Protein AF-0000000069710604 (afdb_homodimer)

Structure (mmCIF, N/CA/C/O backbone):
data_AF-0000000069710604-model_v1
#
loop_
_entity.id
_entity.type
_entity.pdbx_description
1 polymer 'Crossover junction endodeoxyribonuclease Hjc'
#
loop_
_atom_site.group_PDB
_atom_site.id
_atom_site.type_symbol
_atom_site.label_atom_id
_atom_site.label_alt_id
_atom_site.label_comp_id
_atom_site.label_asym_id
_atom_site.label_entity_id
_atom_site.label_seq_id
_atom_site.pdbx_PDB_ins_code
_atom_site.Cartn_x
_atom_site.Cartn_y
_atom_site.Cartn_z
_atom_site.occupancy
_atom_site.B_iso_or_equiv
_atom_site.auth_seq_id
_atom_site.auth_comp_id
_atom_site.auth_asym_id
_atom_site.auth_atom_id
_atom_site.pdbx_PDB_model_num
ATOM 1 N N . MET A 1 1 ? -22.656 19.141 2.596 1 43 1 MET A N 1
ATOM 2 C CA . MET A 1 1 ? -21.734 18.109 2.131 1 43 1 MET A CA 1
ATOM 3 C C . MET A 1 1 ? -21.141 17.328 3.305 1 43 1 MET A C 1
ATOM 5 O O . MET A 1 1 ? -20.625 17.922 4.246 1 43 1 MET A O 1
ATOM 9 N N . SER A 1 2 ? -21.484 16.094 3.59 1 48.19 2 SER A N 1
ATOM 10 C CA . SER A 1 2 ? -21.25 15.32 4.805 1 48.19 2 SER A CA 1
ATOM 11 C C . SER A 1 2 ? -19.766 15.133 5.07 1 48.19 2 SER A C 1
ATOM 13 O O . SER A 1 2 ? -18.953 15.188 4.141 1 48.19 2 SER A O 1
ATOM 15 N N . SER A 1 3 ? -19.359 15.367 6.242 1 54.25 3 SER A N 1
ATOM 16 C CA . SER A 1 3 ? -18 15.234 6.77 1 54.25 3 SER A CA 1
ATOM 17 C C . SER A 1 3 ? -17.25 14.094 6.078 1 54.25 3 SER A C 1
ATOM 19 O O . SER A 1 3 ? -16.078 14.234 5.75 1 54.25 3 SER A O 1
ATOM 21 N N . ASN A 1 4 ? -18 13.047 5.637 1 62.25 4 ASN A N 1
ATOM 22 C CA . ASN A 1 4 ? -17.391 11.898 4.984 1 62.25 4 ASN A CA 1
ATOM 23 C C . ASN A 1 4 ? -16.969 12.219 3.557 1 62.25 4 ASN A C 1
ATOM 25 O O . ASN A 1 4 ? -15.906 11.781 3.105 1 62.25 4 ASN A O 1
ATOM 29 N N . ARG A 1 5 ? -17.797 13.086 2.947 1 67.06 5 ARG A N 1
ATOM 30 C CA . ARG A 1 5 ? -17.531 13.453 1.559 1 67.06 5 ARG A CA 1
ATOM 31 C C . ARG A 1 5 ? -16.312 14.367 1.453 1 67.06 5 ARG A C 1
ATOM 33 O O . ARG A 1 5 ? -15.508 14.227 0.529 1 67.06 5 ARG A O 1
ATOM 40 N N . LYS A 1 6 ? -16.188 15.297 2.492 1 72.81 6 LYS A N 1
ATOM 41 C CA . LYS A 1 6 ? -15.047 16.203 2.492 1 72.81 6 LYS A CA 1
ATOM 42 C C . LYS A 1 6 ? -13.742 15.438 2.707 1 72.81 6 LYS A C 1
ATOM 44 O O . LYS A 1 6 ? -12.734 15.727 2.059 1 72.81 6 LYS A O 1
ATOM 49 N N . GLY A 1 7 ? -13.805 14.508 3.605 1 75.94 7 GLY A N 1
ATOM 50 C CA . GLY A 1 7 ? -12.648 13.656 3.85 1 75.94 7 GLY A CA 1
ATOM 51 C C . GLY A 1 7 ? -12.195 12.898 2.615 1 75.94 7 GLY A C 1
ATOM 52 O O . GLY A 1 7 ? -11.008 12.836 2.318 1 75.94 7 GLY A O 1
ATOM 53 N N . ASP A 1 8 ? -13.18 12.508 1.867 1 80.44 8 ASP A N 1
ATOM 54 C CA . ASP A 1 8 ? -12.883 11.758 0.65 1 80.44 8 ASP A CA 1
ATOM 55 C C . ASP A 1 8 ? -12.211 12.648 -0.394 1 80.44 8 ASP A C 1
ATOM 57 O O . ASP A 1 8 ? -11.266 12.219 -1.059 1 80.44 8 ASP A O 1
ATOM 61 N N . ARG A 1 9 ? -12.695 13.867 -0.546 1 87.44 9 ARG A N 1
ATOM 62 C CA . ARG A 1 9 ? -12.125 14.805 -1.508 1 87.44 9 ARG A CA 1
ATOM 63 C C . ARG A 1 9 ? -10.68 15.133 -1.163 1 87.44 9 ARG A C 1
ATOM 65 O O . ARG A 1 9 ? -9.82 15.195 -2.049 1 87.44 9 ARG A O 1
ATOM 72 N N . ARG A 1 10 ? -10.492 15.367 0.095 1 91.69 10 ARG A N 1
ATOM 73 C CA . ARG A 1 10 ? -9.141 15.711 0.534 1 91.69 10 ARG A CA 1
ATOM 74 C C . ARG A 1 10 ? -8.188 14.531 0.358 1 91.69 10 ARG A C 1
ATOM 76 O O . ARG A 1 10 ? -7.023 14.719 0.002 1 91.69 10 ARG A O 1
ATOM 83 N N . GLU A 1 11 ? -8.711 13.391 0.606 1 89.81 11 GLU A N 1
ATOM 84 C CA . GLU A 1 11 ? -7.891 12.203 0.398 1 89.81 11 GLU A CA 1
ATOM 85 C C . GLU A 1 11 ? -7.543 12.023 -1.076 1 89.81 11 GLU A C 1
ATOM 87 O O . GLU A 1 11 ? -6.402 11.703 -1.416 1 89.81 11 GLU A O 1
ATOM 92 N N . ARG A 1 12 ? -8.445 12.25 -1.926 1 90.44 12 ARG A N 1
ATOM 93 C CA . ARG A 1 12 ? -8.172 12.188 -3.359 1 90.44 12 ARG A CA 1
ATOM 94 C C . ARG A 1 12 ? -7.152 13.242 -3.768 1 90.44 12 ARG A C 1
ATOM 96 O O . ARG A 1 12 ? -6.273 12.977 -4.59 1 90.44 12 ARG A O 1
ATOM 103 N N . GLU A 1 13 ? -7.352 14.406 -3.236 1 95.88 13 GLU A N 1
ATOM 104 C CA . GLU A 1 13 ? -6.395 15.477 -3.486 1 95.88 13 GLU A CA 1
ATOM 105 C C . GLU A 1 13 ? -4.984 15.062 -3.074 1 95.88 13 GLU A C 1
ATOM 107 O O . GLU A 1 13 ? -4.023 15.297 -3.809 1 95.88 13 GLU A O 1
ATOM 112 N N . LEU A 1 14 ? -4.883 14.492 -1.909 1 96.81 14 LEU A N 1
ATOM 113 C CA . LEU A 1 14 ? -3.586 14.031 -1.429 1 96.81 14 LEU A CA 1
ATOM 114 C C . LEU A 1 14 ? -2.977 13.023 -2.393 1 96.81 14 LEU A C 1
ATOM 116 O O . LEU A 1 14 ? -1.805 13.133 -2.76 1 96.81 14 LEU A O 1
ATOM 120 N N . VAL A 1 15 ? -3.707 12.078 -2.828 1 95.38 15 VAL A N 1
ATOM 121 C CA . VAL A 1 15 ? -3.24 11.016 -3.719 1 95.38 15 VAL A CA 1
ATOM 122 C C . VAL A 1 15 ? -2.754 11.625 -5.031 1 95.38 15 VAL A C 1
ATOM 124 O O . VAL A 1 15 ? -1.684 11.266 -5.531 1 95.38 15 VAL A O 1
ATOM 127 N N . ASN A 1 16 ? -3.521 12.547 -5.57 1 96.06 16 ASN A N 1
ATOM 128 C CA . ASN A 1 16 ? -3.141 13.203 -6.816 1 96.06 16 ASN A CA 1
ATOM 129 C C . ASN A 1 16 ? -1.834 13.977 -6.664 1 96.06 16 ASN A C 1
ATOM 131 O O . ASN A 1 16 ? -0.979 13.938 -7.551 1 96.06 16 ASN A O 1
ATOM 135 N N . GLU A 1 17 ? -1.771 14.656 -5.559 1 97.31 17 GLU A N 1
ATOM 136 C CA . GLU A 1 17 ? -0.563 15.445 -5.34 1 97.31 17 GLU A CA 1
ATOM 137 C C . GLU A 1 17 ? 0.664 14.547 -5.195 1 97.31 17 GLU A C 1
ATOM 139 O O . GLU A 1 17 ? 1.729 14.859 -5.734 1 97.31 17 GLU A O 1
ATOM 144 N N . LEU A 1 18 ? 0.541 13.508 -4.449 1 97.69 18 LEU A N 1
ATOM 145 C CA . LEU A 1 18 ? 1.641 12.555 -4.328 1 97.69 18 LEU A CA 1
ATOM 146 C C . LEU A 1 18 ? 2.029 12 -5.695 1 97.69 18 LEU A C 1
ATOM 148 O O . LEU A 1 18 ? 3.215 11.93 -6.027 1 97.69 18 LEU A O 1
ATOM 152 N N . ASP A 1 19 ? 1.035 11.672 -6.445 1 96.44 19 ASP A N 1
ATOM 153 C CA . ASP A 1 19 ? 1.269 11.156 -7.793 1 96.44 19 ASP A CA 1
ATOM 154 C C . ASP A 1 19 ? 2 12.188 -8.656 1 96.44 19 ASP A C 1
ATOM 156 O O . ASP A 1 19 ? 2.951 11.852 -9.359 1 96.44 19 ASP A O 1
ATOM 160 N N . ASP A 1 20 ? 1.563 13.406 -8.555 1 96.62 20 ASP A N 1
ATOM 161 C CA . ASP A 1 20 ? 2.158 14.5 -9.32 1 96.62 20 ASP A CA 1
ATOM 162 C C . ASP A 1 20 ? 3.631 14.68 -8.961 1 96.62 20 ASP A C 1
ATOM 164 O O . ASP A 1 20 ? 4.402 15.242 -9.742 1 96.62 20 ASP A O 1
ATOM 168 N N . HIS A 1 21 ? 4.016 14.219 -7.816 1 96.94 21 HIS A N 1
ATOM 169 C CA . HIS A 1 21 ? 5.395 14.383 -7.367 1 96.94 21 HIS A CA 1
ATOM 170 C C . HIS A 1 21 ? 6.176 13.078 -7.488 1 96.94 21 HIS A C 1
ATOM 172 O O . HIS A 1 21 ? 7.203 12.906 -6.832 1 96.94 21 HIS A O 1
ATOM 178 N N . GLY A 1 22 ? 5.625 12.109 -8.195 1 96.5 22 GLY A N 1
ATOM 179 C CA . GLY A 1 22 ? 6.398 10.953 -8.625 1 96.5 22 GLY A CA 1
ATOM 180 C C . GLY A 1 22 ? 6.176 9.727 -7.758 1 96.5 22 GLY A C 1
ATOM 181 O O . GLY A 1 22 ? 6.867 8.719 -7.914 1 96.5 22 GLY A O 1
ATOM 182 N N . PHE A 1 23 ? 5.199 9.844 -6.875 1 97.94 23 PHE A N 1
ATOM 183 C CA . PHE A 1 23 ? 4.914 8.68 -6.039 1 97.94 23 PHE A CA 1
ATOM 184 C C . PHE A 1 23 ? 3.889 7.773 -6.703 1 97.94 23 PHE A C 1
ATOM 186 O O . PHE A 1 23 ? 2.936 8.25 -7.32 1 97.94 23 PHE A O 1
ATOM 193 N N . ALA A 1 24 ? 4.109 6.496 -6.648 1 97.75 24 ALA A N 1
ATOM 194 C CA . ALA A 1 24 ? 3.01 5.543 -6.766 1 97.75 24 ALA A CA 1
ATOM 195 C C . ALA A 1 24 ? 2.275 5.391 -5.438 1 97.75 24 ALA A C 1
ATOM 197 O O . ALA A 1 24 ? 2.902 5.289 -4.383 1 97.75 24 ALA A O 1
ATOM 198 N N . VAL A 1 25 ? 0.961 5.371 -5.555 1 97.25 25 VAL A N 1
ATOM 199 C CA . VAL A 1 25 ? 0.183 5.543 -4.332 1 97.25 25 VAL A CA 1
ATOM 200 C C . VAL A 1 25 ? -0.917 4.484 -4.266 1 97.25 25 VAL A C 1
ATOM 202 O O . VAL A 1 25 ? -1.554 4.18 -5.277 1 97.25 25 VAL A O 1
ATOM 205 N N . MET A 1 26 ? -1.11 3.941 -3.053 1 95.44 26 MET A N 1
ATOM 206 C CA . MET A 1 26 ? -2.268 3.09 -2.787 1 95.44 26 MET A CA 1
ATOM 207 C C . MET A 1 26 ? -3.021 3.568 -1.551 1 95.44 26 MET A C 1
ATOM 209 O O . MET A 1 26 ? -2.416 3.811 -0.505 1 95.44 26 MET A O 1
ATOM 213 N N . ARG A 1 27 ? -4.355 3.703 -1.761 1 94.81 27 ARG A N 1
ATOM 214 C CA . ARG A 1 27 ? -5.211 4.062 -0.633 1 94.81 27 ARG A CA 1
ATOM 215 C C . ARG A 1 27 ? -5.703 2.816 0.098 1 94.81 27 ARG A C 1
ATOM 217 O O . ARG A 1 27 ? -5.961 1.785 -0.526 1 94.81 27 ARG A O 1
ATOM 224 N N . ALA A 1 28 ? -5.855 2.994 1.39 1 92 28 ALA A N 1
ATOM 225 C CA . ALA A 1 28 ? -6.438 1.908 2.174 1 92 28 ALA A CA 1
ATOM 226 C C . ALA A 1 28 ? -7.883 1.647 1.763 1 92 28 ALA A C 1
ATOM 228 O O . ALA A 1 28 ? -8.586 2.564 1.331 1 92 28 ALA A O 1
ATOM 229 N N . PRO A 1 29 ? -8.273 0.363 1.852 1 85.12 29 PRO A N 1
ATOM 230 C CA . PRO A 1 29 ? -9.695 0.075 1.643 1 85.12 29 PRO A CA 1
ATOM 231 C C . PRO A 1 29 ? -10.594 0.782 2.654 1 85.12 29 PRO A C 1
ATOM 233 O O . PRO A 1 29 ? -10.117 1.258 3.686 1 85.12 29 PRO A O 1
ATOM 236 N N . ALA A 1 30 ? -11.781 1.012 2.176 1 71.88 30 ALA A N 1
ATOM 237 C CA . ALA A 1 30 ? -12.719 1.666 3.09 1 71.88 30 ALA A CA 1
ATOM 238 C C . ALA A 1 30 ? -12.773 0.936 4.43 1 71.88 30 ALA A C 1
ATOM 240 O O . ALA A 1 30 ? -12.562 -0.278 4.488 1 71.88 30 ALA A O 1
ATOM 241 N N . SER A 1 31 ? -12.477 1.583 5.512 1 60.34 31 SER A N 1
ATOM 242 C CA . SER A 1 31 ? -12.344 1.184 6.906 1 60.34 31 SER A CA 1
ATOM 243 C C . SER A 1 31 ? -13.258 0.01 7.242 1 60.34 31 SER A C 1
ATOM 245 O O . SER A 1 31 ? -13.195 -0.541 8.344 1 60.34 31 SER A O 1
ATOM 247 N N . GLY A 1 32 ? -14.297 -0.219 6.48 1 47.19 32 GLY A N 1
ATOM 248 C CA . GLY A 1 32 ? -15.18 -1.26 6.98 1 47.19 32 GLY A CA 1
ATOM 249 C C . GLY A 1 32 ? -14.469 -2.578 7.227 1 47.19 32 GLY A C 1
ATOM 250 O O . GLY A 1 32 ? -15.102 -3.568 7.602 1 47.19 32 GLY A O 1
ATOM 251 N N . SER A 1 33 ? -13.359 -2.783 6.547 1 47.56 33 SER A N 1
ATOM 252 C CA . SER A 1 33 ? -12.953 -4.184 6.543 1 47.56 33 SER A CA 1
ATOM 253 C C . SER A 1 33 ? -12.469 -4.621 7.922 1 47.56 33 SER A C 1
ATOM 255 O O . SER A 1 33 ? -11.961 -3.803 8.695 1 47.56 33 SER A O 1
ATOM 257 N N . ALA A 1 34 ? -12.945 -5.684 8.367 1 41.59 34 ALA A N 1
ATOM 258 C CA . ALA A 1 34 ? -12.914 -6.422 9.625 1 41.59 34 ALA A CA 1
ATOM 259 C C . ALA A 1 34 ? -11.508 -6.453 10.211 1 41.59 34 ALA A C 1
ATOM 261 O O . ALA A 1 34 ? -11.266 -7.117 11.227 1 41.59 34 ALA A O 1
ATOM 262 N N . THR A 1 35 ? -10.453 -6.199 9.445 1 49.75 35 THR A N 1
ATOM 263 C CA . THR A 1 35 ? -9.273 -6.602 10.203 1 49.75 35 THR A CA 1
ATOM 264 C C . THR A 1 35 ? -9.008 -5.633 11.352 1 49.75 35 THR A C 1
ATOM 266 O O . THR A 1 35 ? -9.289 -4.441 11.242 1 49.75 35 THR A O 1
ATOM 269 N N . GLU A 1 36 ? -8.797 -6.051 12.531 1 56.09 36 GLU A N 1
ATOM 270 C CA . GLU A 1 36 ? -8.531 -5.488 13.859 1 56.09 36 GLU A CA 1
ATOM 271 C C . GLU A 1 36 ? -7.469 -4.398 13.797 1 56.09 36 GLU A C 1
ATOM 273 O O . GLU A 1 36 ? -7.41 -3.531 14.672 1 56.09 36 GLU A O 1
ATOM 278 N N . ARG A 1 37 ? -6.648 -4.434 12.594 1 63.66 37 ARG A N 1
ATOM 279 C CA . ARG A 1 37 ? -5.602 -3.426 12.742 1 63.66 37 ARG A CA 1
ATOM 280 C C . ARG A 1 37 ? -5.883 -2.217 11.852 1 63.66 37 ARG A C 1
ATOM 282 O O . ARG A 1 37 ? -6.309 -2.367 10.711 1 63.66 37 ARG A O 1
ATOM 289 N N . GLU A 1 38 ? -5.809 -1.029 12.344 1 82.88 38 GLU A N 1
ATOM 290 C CA . GLU A 1 38 ? -5.996 0.24 11.648 1 82.88 38 GLU A CA 1
ATOM 291 C C . GLU A 1 38 ? -4.879 0.484 10.633 1 82.88 38 GLU A C 1
ATOM 293 O O . GLU A 1 38 ? -3.697 0.415 10.977 1 82.88 38 GLU A O 1
ATOM 298 N N . LEU A 1 39 ? -5.223 0.533 9.422 1 93.25 39 LEU A N 1
ATOM 299 C CA . LEU A 1 39 ? -4.281 0.796 8.336 1 93.25 39 LEU A CA 1
ATOM 300 C C . LEU A 1 39 ? -4.117 2.297 8.117 1 93.25 39 LEU A C 1
ATOM 302 O O . LEU A 1 39 ? -5.039 3.072 8.383 1 93.25 39 LEU A O 1
ATOM 306 N N . PRO A 1 40 ? -2.848 2.668 7.738 1 96.31 40 PRO A N 1
ATOM 307 C CA . PRO A 1 40 ? -2.725 4.055 7.281 1 96.31 40 PRO A CA 1
ATOM 308 C C . PRO A 1 40 ? -3.639 4.371 6.102 1 96.31 40 PRO A C 1
ATOM 310 O O . PRO A 1 40 ? -4.07 3.463 5.391 1 96.31 40 PRO A O 1
ATOM 313 N N . ASP A 1 41 ? -3.873 5.613 5.875 1 94.69 41 ASP A N 1
ATOM 314 C CA . ASP A 1 41 ? -4.781 6.023 4.805 1 94.69 41 ASP A CA 1
ATOM 315 C C . ASP A 1 41 ? -4.148 5.801 3.434 1 94.69 41 ASP A C 1
ATOM 317 O O . ASP A 1 41 ? -4.848 5.508 2.461 1 94.69 41 ASP A O 1
ATOM 321 N N . VAL A 1 42 ? -2.803 5.953 3.375 1 95.62 42 VAL A N 1
ATOM 322 C CA . VAL A 1 42 ? -2.123 5.961 2.084 1 95.62 42 VAL A CA 1
ATOM 323 C C . VAL A 1 42 ? -0.744 5.32 2.221 1 95.62 42 VAL A C 1
ATOM 325 O O . VAL A 1 42 ? -0.027 5.582 3.191 1 95.62 42 VAL A O 1
ATOM 328 N N . LEU A 1 43 ? -0.405 4.48 1.366 1 98.19 43 LEU A N 1
ATOM 329 C CA . LEU A 1 43 ? 0.976 4.078 1.126 1 98.19 43 LEU A CA 1
ATOM 330 C C . LEU A 1 43 ? 1.517 4.719 -0.147 1 98.19 43 LEU A C 1
ATOM 332 O O . LEU A 1 43 ? 0.825 4.762 -1.167 1 98.19 43 LEU A O 1
ATOM 336 N N . ALA A 1 44 ? 2.723 5.242 -0.034 1 98.44 44 ALA A N 1
ATOM 337 C CA . ALA A 1 44 ? 3.338 5.902 -1.183 1 98.44 44 ALA A CA 1
ATOM 338 C C . ALA A 1 44 ? 4.805 5.516 -1.317 1 98.44 44 ALA A C 1
ATOM 340 O O . ALA A 1 44 ? 5.52 5.402 -0.317 1 98.44 44 ALA A O 1
ATOM 341 N N . GLY A 1 45 ? 5.227 5.25 -2.484 1 98.31 45 GLY A N 1
ATOM 342 C CA . GLY A 1 45 ? 6.621 4.996 -2.812 1 98.31 45 GLY A CA 1
ATOM 343 C C . GLY A 1 45 ? 7.047 5.613 -4.133 1 98.31 45 GLY A C 1
ATOM 344 O O . GLY A 1 45 ? 6.25 5.691 -5.07 1 98.31 45 GLY A O 1
ATOM 345 N N . ASN A 1 46 ? 8.336 6.027 -4.168 1 97.81 46 ASN A N 1
ATOM 346 C CA . ASN A 1 46 ? 8.828 6.602 -5.414 1 97.81 46 ASN A CA 1
ATOM 347 C C . ASN A 1 46 ? 10.109 5.906 -5.887 1 97.81 46 ASN A C 1
ATOM 349 O O . ASN A 1 46 ? 10.922 6.508 -6.59 1 97.81 46 ASN A O 1
ATOM 353 N N . GLY A 1 47 ? 10.305 4.691 -5.453 1 96.06 47 GLY A N 1
ATOM 354 C CA . GLY A 1 47 ? 11.492 3.93 -5.82 1 96.06 47 GLY A CA 1
ATOM 355 C C . GLY A 1 47 ? 12.648 4.117 -4.855 1 96.06 47 GLY A C 1
ATOM 356 O O . GLY A 1 47 ? 13.516 3.254 -4.746 1 96.06 47 GLY A O 1
ATOM 357 N N 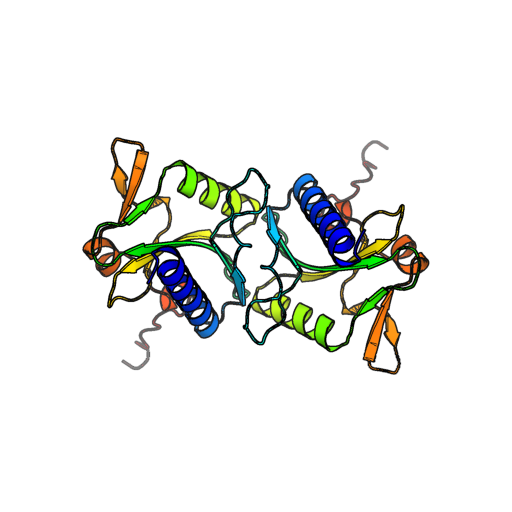. GLU A 1 48 ? 12.656 5.172 -4.148 1 94.75 48 GLU A N 1
ATOM 358 C CA . GLU A 1 48 ? 13.719 5.504 -3.207 1 94.75 48 GLU A CA 1
ATOM 359 C C . GLU A 1 48 ? 13.188 5.598 -1.78 1 94.75 48 GLU A C 1
ATOM 361 O O . GLU A 1 48 ? 13.766 5.031 -0.855 1 94.75 48 GLU A O 1
ATOM 366 N N . GLU A 1 49 ? 12.039 6.273 -1.663 1 96.19 49 GLU A N 1
ATOM 367 C CA . GLU A 1 49 ? 11.406 6.477 -0.365 1 96.19 49 GLU A CA 1
ATOM 368 C C . GLU A 1 49 ? 10.031 5.812 -0.31 1 96.19 49 GLU A C 1
ATOM 370 O O . GLU A 1 49 ? 9.32 5.77 -1.314 1 96.19 49 GLU A O 1
ATOM 375 N N . PHE A 1 50 ? 9.688 5.312 0.88 1 98.25 50 PHE A N 1
ATOM 376 C CA . PHE A 1 50 ? 8.391 4.719 1.154 1 98.25 50 PHE A CA 1
ATOM 377 C C . PHE A 1 50 ? 7.727 5.395 2.35 1 98.25 50 PHE A C 1
ATOM 379 O O . PHE A 1 50 ? 8.352 5.559 3.4 1 98.25 50 PHE A O 1
ATOM 386 N N . TYR A 1 51 ? 6.5 5.801 2.158 1 98.75 51 TYR A N 1
ATOM 387 C CA . TYR A 1 51 ? 5.805 6.488 3.242 1 98.75 51 TYR A CA 1
ATOM 388 C C . TYR A 1 51 ? 4.469 5.824 3.539 1 98.75 51 TYR A C 1
ATOM 390 O O . TYR A 1 51 ? 3.76 5.398 2.621 1 98.75 51 TYR A O 1
ATOM 398 N N . ALA A 1 52 ? 4.145 5.633 4.746 1 98.75 52 ALA A N 1
ATOM 399 C CA . ALA A 1 52 ? 2.795 5.395 5.246 1 98.75 52 ALA A CA 1
ATOM 400 C C . ALA A 1 52 ? 2.199 6.668 5.84 1 98.75 52 ALA A C 1
ATOM 402 O O . ALA A 1 52 ? 2.764 7.254 6.766 1 98.75 52 ALA A O 1
ATOM 403 N N . ILE A 1 53 ? 1.03 7.051 5.34 1 98.56 53 ILE A N 1
ATOM 404 C CA . ILE A 1 53 ? 0.55 8.391 5.668 1 98.56 53 ILE A CA 1
ATOM 405 C C . ILE A 1 53 ? -0.847 8.305 6.277 1 98.56 53 ILE A C 1
ATOM 407 O O . ILE A 1 53 ? -1.741 7.672 5.707 1 98.56 53 ILE A O 1
ATOM 411 N N . GLU A 1 54 ? -0.998 8.828 7.457 1 97.62 54 GLU A N 1
ATOM 412 C CA . GLU A 1 54 ? -2.301 9.125 8.039 1 97.62 54 GLU A CA 1
ATOM 413 C C . GLU A 1 54 ? -2.711 10.57 7.773 1 97.62 54 GLU A C 1
ATOM 415 O O . GLU A 1 54 ? -2.031 11.5 8.211 1 97.62 54 GLU A O 1
ATOM 420 N N . ALA A 1 55 ? -3.795 10.758 7.047 1 97.19 55 ALA A N 1
ATOM 421 C CA . ALA A 1 55 ? -4.172 12.086 6.57 1 97.19 55 ALA A CA 1
ATOM 422 C C . ALA A 1 55 ? -5.363 12.625 7.355 1 97.19 55 ALA A C 1
ATOM 424 O O . ALA A 1 55 ? -6.305 11.891 7.652 1 97.19 55 ALA A O 1
ATOM 425 N N . LYS A 1 56 ? -5.262 13.859 7.746 1 96.69 56 LYS A N 1
ATOM 426 C CA . LYS A 1 56 ? -6.34 14.578 8.422 1 96.69 56 LYS A CA 1
ATOM 427 C C . LYS A 1 56 ? -6.477 16 7.879 1 96.69 56 LYS A C 1
ATOM 429 O O . LYS A 1 56 ? -5.473 16.656 7.582 1 96.69 56 LYS A O 1
ATOM 434 N N . SER A 1 57 ? -7.723 16.438 7.785 1 97.06 57 SER A N 1
ATOM 435 C CA . SER A 1 57 ? -7.953 17.797 7.324 1 97.06 57 SER A CA 1
ATOM 436 C C . SER A 1 57 ? -8.836 18.562 8.297 1 97.06 57 SER A C 1
ATOM 438 O O . SER A 1 57 ? -9.539 17.969 9.117 1 97.06 57 SER A O 1
ATOM 440 N N . SER A 1 58 ? -8.711 19.891 8.258 1 96.75 58 SER A N 1
ATOM 441 C CA . SER A 1 58 ? -9.492 20.781 9.109 1 96.75 58 SER A CA 1
ATOM 442 C C . SER A 1 58 ? -9.719 22.141 8.438 1 96.75 58 SER A C 1
ATOM 444 O O . SER A 1 58 ? -8.906 22.562 7.617 1 96.75 58 SER A O 1
ATOM 446 N N . ALA A 1 59 ? -10.797 22.719 8.703 1 95 59 ALA A N 1
ATOM 447 C CA . ALA A 1 59 ? -11.047 24.047 8.164 1 95 59 ALA A CA 1
ATOM 448 C C . ALA A 1 59 ? -10.094 25.078 8.781 1 95 59 ALA A C 1
ATOM 450 O O . ALA A 1 59 ? -9.648 26 8.102 1 95 59 ALA A O 1
ATOM 451 N N . GLY A 1 60 ? -9.719 24.969 10.008 1 93.88 60 GLY A N 1
ATOM 452 C CA . GLY A 1 60 ? -8.852 25.938 10.664 1 93.88 60 GLY A CA 1
ATOM 453 C C . GLY A 1 60 ? -8.523 25.578 12.094 1 93.88 60 GLY A C 1
ATOM 454 O O . GLY A 1 60 ? -7.52 26.031 12.641 1 93.88 60 GLY A O 1
ATOM 455 N N . ASP A 1 61 ? -9.438 24.719 12.664 1 97.5 61 ASP A N 1
ATOM 456 C CA . ASP A 1 61 ? -9.211 24.25 14.031 1 97.5 61 ASP A CA 1
ATOM 457 C C . ASP A 1 61 ? -8.039 23.281 14.086 1 97.5 61 ASP A C 1
ATOM 459 O O . ASP A 1 61 ? -7.695 22.656 13.078 1 97.5 61 ASP A O 1
ATOM 463 N N . PRO A 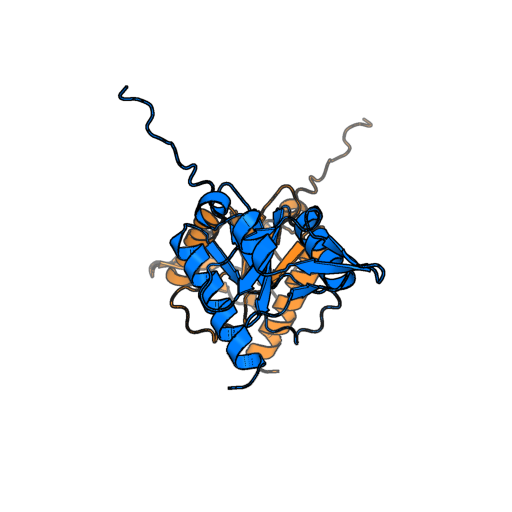1 62 ? -7.426 23.219 15.234 1 98.44 62 PRO A N 1
ATOM 464 C CA . PRO A 1 62 ? -6.34 22.25 15.359 1 98.44 62 PRO A CA 1
ATOM 465 C C . PRO A 1 62 ? -6.77 20.828 14.992 1 98.44 62 PRO A C 1
ATOM 467 O O . PRO A 1 62 ? -7.91 20.438 15.25 1 98.44 62 PRO A O 1
ATOM 470 N N . ILE A 1 63 ? -5.836 20.141 14.414 1 98.12 63 ILE A N 1
ATOM 471 C CA . ILE A 1 63 ? -6.055 18.734 14.07 1 98.12 63 ILE A CA 1
ATOM 472 C C . ILE A 1 63 ? -5.555 17.844 15.211 1 98.12 63 ILE A C 1
ATOM 474 O O . ILE A 1 63 ? -4.441 18.031 15.703 1 98.12 63 ILE A O 1
ATOM 478 N N . TYR A 1 64 ? -6.379 16.891 15.578 1 98.25 64 TYR A N 1
ATOM 479 C CA . TYR A 1 64 ? -6.023 15.953 16.641 1 98.25 64 TYR A CA 1
ATOM 480 C C . TYR A 1 64 ? -5.961 14.531 16.109 1 98.25 64 TYR A C 1
ATOM 482 O O . TYR A 1 64 ? -6.73 14.156 15.227 1 98.25 64 TYR A O 1
ATOM 490 N N . LEU A 1 65 ? -5.039 13.789 16.625 1 97.62 65 LEU A N 1
ATOM 491 C CA . LEU A 1 65 ? -4.957 12.352 16.438 1 97.62 65 LEU A CA 1
ATOM 492 C C . LEU A 1 65 ? -4.855 11.633 17.781 1 97.62 65 LEU A C 1
ATOM 494 O O . LEU A 1 65 ? -4.152 12.086 18.672 1 97.62 65 LEU A O 1
ATOM 498 N N . THR A 1 66 ? -5.539 10.547 17.891 1 97 66 THR A N 1
ATOM 499 C CA . THR A 1 66 ? -5.418 9.781 19.125 1 97 66 THR A CA 1
ATOM 500 C C . THR A 1 66 ? -4.082 9.047 19.188 1 97 66 THR A C 1
ATOM 502 O O . THR A 1 66 ? -3.461 8.797 18.141 1 97 66 THR A O 1
ATOM 505 N N . GLY A 1 67 ? -3.648 8.758 20.375 1 96.81 67 GLY A N 1
ATOM 506 C CA . GLY A 1 67 ? -2.463 7.926 20.531 1 9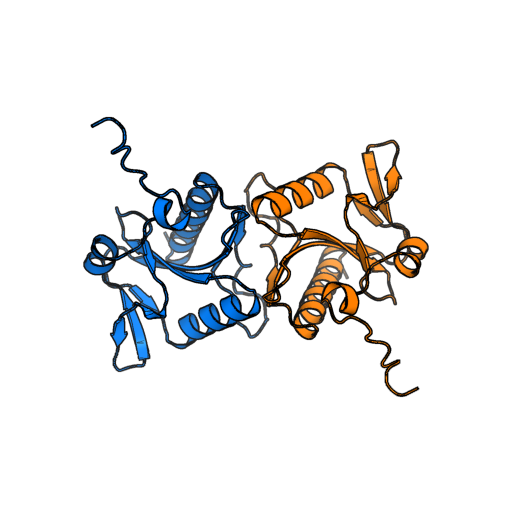6.81 67 GLY A CA 1
ATOM 507 C C . GLY A 1 67 ? -2.553 6.609 19.797 1 96.81 67 GLY A C 1
ATOM 508 O O . GLY A 1 67 ? -1.562 6.141 19.219 1 96.81 67 GLY A O 1
ATOM 509 N N . GLU A 1 68 ? -3.74 6.016 19.766 1 95.56 68 GLU A N 1
ATOM 510 C CA . GLU A 1 68 ? -3.971 4.742 19.094 1 95.56 68 GLU A CA 1
ATOM 511 C C . GLU A 1 68 ? -3.752 4.871 17.578 1 95.56 68 GLU A C 1
ATOM 513 O O . GLU A 1 68 ? -3.141 4 16.953 1 95.56 68 GLU A O 1
ATOM 518 N N . GLU A 1 69 ? -4.215 5.949 16.984 1 95.5 69 GLU A N 1
ATOM 519 C CA . GLU A 1 69 ? -4.039 6.203 15.555 1 95.5 69 GLU A CA 1
ATOM 520 C C . GLU A 1 69 ? -2.564 6.316 15.188 1 95.5 69 GLU A C 1
ATOM 522 O O . GLU A 1 69 ? -2.117 5.73 14.203 1 95.5 69 GLU A O 1
ATOM 527 N N . VAL A 1 70 ? -1.86 7.043 16.031 1 97.38 70 VAL A N 1
ATOM 528 C CA . VAL A 1 70 ? -0.443 7.27 15.766 1 97.38 70 VAL A CA 1
ATOM 529 C C . VAL A 1 70 ? 0.335 5.969 15.961 1 97.38 70 VAL A C 1
ATOM 531 O O . VAL A 1 70 ? 1.219 5.645 15.164 1 97.38 70 VAL A O 1
ATOM 534 N N . GLU A 1 71 ? 0.011 5.254 17 1 97.06 71 GLU A N 1
ATOM 535 C CA . GLU A 1 71 ? 0.689 3.99 17.266 1 97.06 71 GLU A CA 1
ATOM 536 C C . GLU A 1 71 ? 0.467 2.998 16.125 1 97.06 71 GLU A C 1
ATOM 538 O O . GLU A 1 71 ? 1.395 2.297 15.711 1 97.06 71 GLU A O 1
ATOM 543 N N . ALA A 1 72 ? -0.733 2.961 15.68 1 96.25 72 ALA A N 1
ATOM 544 C CA . ALA A 1 72 ? -1.045 2.062 14.57 1 96.25 72 ALA A CA 1
ATOM 545 C C . ALA A 1 72 ? -0.256 2.439 13.32 1 96.25 72 ALA A C 1
ATOM 547 O O . ALA A 1 72 ? 0.274 1.568 12.625 1 96.25 72 ALA A O 1
ATOM 548 N N . LEU A 1 73 ? -0.198 3.73 13.047 1 97.75 73 LEU A N 1
ATOM 549 C CA . LEU A 1 73 ? 0.559 4.227 11.898 1 97.75 73 LEU A CA 1
ATOM 550 C C . LEU A 1 73 ? 2.029 3.84 12.016 1 97.75 73 LEU A C 1
ATOM 552 O O . LEU A 1 73 ? 2.613 3.316 11.062 1 97.75 73 LEU A O 1
ATOM 556 N N . VAL A 1 74 ? 2.604 4.09 13.18 1 98.31 74 VAL A N 1
ATOM 557 C CA . VAL A 1 74 ? 4.023 3.828 13.398 1 98.31 74 VAL A CA 1
ATOM 558 C C . VAL A 1 74 ? 4.289 2.328 13.32 1 98.31 74 VAL A C 1
ATOM 560 O O . VAL A 1 74 ? 5.262 1.896 12.695 1 98.31 74 VAL A O 1
ATOM 563 N N . TYR A 1 75 ? 3.43 1.595 13.922 1 97.44 75 TYR A N 1
ATOM 564 C CA . TYR A 1 75 ? 3.588 0.145 13.922 1 97.44 75 TYR A CA 1
ATOM 565 C C . TYR A 1 75 ? 3.535 -0.409 12.5 1 97.44 75 TYR A C 1
ATOM 567 O O . TYR A 1 75 ? 4.402 -1.186 12.102 1 97.44 75 TYR A O 1
ATOM 575 N N . PHE A 1 76 ? 2.58 -0.002 11.758 1 97.75 76 PHE A N 1
ATOM 576 C CA . PHE A 1 76 ? 2.471 -0.465 10.375 1 97.75 76 PHE A CA 1
ATOM 577 C C . PHE A 1 76 ? 3.699 -0.058 9.57 1 97.75 76 PHE A C 1
ATOM 579 O O . PHE A 1 76 ? 4.281 -0.88 8.859 1 97.75 76 PHE A O 1
ATOM 586 N N . ALA A 1 77 ? 3.996 1.172 9.672 1 98.44 77 ALA A N 1
ATOM 587 C CA . ALA A 1 77 ? 5.102 1.708 8.883 1 98.44 77 ALA A CA 1
ATOM 588 C C . ALA A 1 77 ? 6.395 0.949 9.172 1 98.44 77 ALA A C 1
ATOM 590 O O . ALA A 1 77 ? 7.117 0.57 8.242 1 98.44 77 ALA A O 1
ATOM 591 N N . ARG A 1 78 ? 6.637 0.753 10.414 1 97.94 78 ARG A N 1
ATOM 592 C CA . ARG A 1 78 ? 7.852 0.052 10.828 1 97.94 78 ARG A CA 1
ATOM 593 C C . ARG A 1 78 ? 7.879 -1.364 10.258 1 97.94 78 ARG A C 1
ATOM 595 O O . ARG A 1 78 ? 8.883 -1.786 9.68 1 97.94 78 ARG A O 1
ATOM 602 N N . ASN A 1 79 ? 6.832 -2.092 10.375 1 97.69 79 ASN A N 1
ATOM 603 C CA . ASN A 1 79 ? 6.77 -3.467 9.891 1 97.69 79 ASN A CA 1
ATOM 604 C C . ASN A 1 79 ? 6.844 -3.529 8.367 1 97.69 79 ASN A C 1
ATOM 606 O O . ASN A 1 79 ? 7.461 -4.438 7.809 1 97.69 79 ASN A O 1
ATOM 610 N N . PHE A 1 80 ? 6.223 -2.578 7.73 1 98.25 80 PHE A N 1
ATOM 611 C CA . PHE A 1 80 ? 6.207 -2.521 6.273 1 98.25 80 PHE A CA 1
ATOM 612 C C . PHE A 1 80 ? 7.574 -2.111 5.738 1 98.25 80 PHE A C 1
ATOM 614 O O . PHE A 1 80 ? 7.988 -2.568 4.668 1 98.25 80 PHE A O 1
ATOM 621 N N . GLY A 1 81 ? 8.211 -1.267 6.43 1 98.31 81 GLY A N 1
ATOM 622 C CA . GLY A 1 81 ? 9.461 -0.684 5.977 1 98.31 81 GLY A CA 1
ATOM 623 C C . GLY A 1 81 ? 9.289 0.687 5.352 1 98.31 81 GLY A C 1
ATOM 624 O O . GLY A 1 81 ? 10.047 1.061 4.449 1 98.31 81 GLY A O 1
ATOM 625 N N . ALA A 1 82 ? 8.258 1.386 5.754 1 98.75 82 ALA A N 1
ATOM 626 C CA . ALA A 1 82 ? 7.996 2.748 5.293 1 98.75 82 ALA A CA 1
ATOM 627 C C . ALA A 1 82 ? 8.242 3.76 6.406 1 98.75 82 ALA A C 1
ATOM 629 O O . ALA A 1 82 ? 8.391 3.385 7.574 1 98.75 82 ALA A O 1
ATOM 630 N N . ARG A 1 83 ? 8.352 4.98 6.027 1 98.69 83 ARG A N 1
ATOM 631 C CA . ARG A 1 83 ? 8.398 6.062 7.004 1 98.69 83 ARG A CA 1
ATOM 632 C C . ARG A 1 83 ? 6.996 6.555 7.34 1 98.69 83 ARG A C 1
ATOM 634 O O . ARG A 1 83 ? 6.211 6.863 6.441 1 98.69 83 ARG A O 1
ATOM 641 N N . PRO A 1 84 ? 6.727 6.609 8.664 1 98.88 84 PRO A N 1
ATOM 642 C CA . PRO A 1 84 ? 5.414 7.145 9.031 1 98.88 84 PRO A CA 1
ATOM 643 C C . PRO A 1 84 ? 5.332 8.664 8.875 1 98.88 84 PRO A C 1
ATOM 645 O O . PRO A 1 84 ? 6.281 9.375 9.203 1 98.88 84 PRO A O 1
ATOM 648 N N . ARG A 1 85 ? 4.238 9.125 8.32 1 98.88 85 ARG A N 1
ATOM 649 C CA . ARG A 1 85 ? 3.971 10.555 8.234 1 98.88 85 ARG A CA 1
ATOM 650 C C . ARG A 1 85 ? 2.51 10.859 8.547 1 98.88 85 ARG A C 1
ATOM 652 O O . ARG A 1 85 ? 1.614 10.117 8.133 1 98.88 85 ARG A O 1
ATOM 659 N N . VAL A 1 86 ? 2.334 11.875 9.25 1 98.75 86 VAL A N 1
ATOM 660 C CA . VAL A 1 86 ? 1.016 12.484 9.398 1 98.75 86 VAL A CA 1
ATOM 661 C C . VAL A 1 86 ? 0.867 13.633 8.406 1 98.75 86 VAL A C 1
ATOM 663 O O . VAL A 1 86 ? 1.64 14.594 8.438 1 98.75 86 VAL A O 1
ATOM 666 N N . GLY A 1 87 ? -0.046 13.477 7.469 1 98.56 87 GLY A N 1
ATOM 667 C CA . GLY A 1 87 ? -0.379 14.547 6.547 1 98.56 87 GLY A CA 1
ATOM 668 C C . GLY A 1 87 ? -1.534 15.406 7.02 1 98.56 87 GLY A C 1
ATOM 669 O O . GLY A 1 87 ? -2.604 14.891 7.352 1 98.56 87 GLY A O 1
ATOM 670 N N . VAL A 1 88 ? -1.325 16.703 7.051 1 98.56 88 VAL A N 1
ATOM 671 C CA . VAL A 1 88 ? -2.373 17.609 7.504 1 98.56 88 VAL A CA 1
ATOM 672 C C . VAL A 1 88 ? -2.684 18.625 6.406 1 98.56 88 VAL A C 1
ATOM 674 O O . VAL A 1 88 ? -1.781 19.094 5.703 1 98.56 88 VAL A O 1
ATOM 677 N N . ARG A 1 89 ? -3.904 18.906 6.309 1 98.06 89 ARG A N 1
ATOM 678 C CA . ARG A 1 89 ? -4.398 19.844 5.316 1 98.06 89 ARG A CA 1
ATOM 679 C C . ARG A 1 89 ? -5.41 20.812 5.934 1 98.06 89 ARG A C 1
ATOM 681 O O . ARG A 1 89 ? -6.512 20.406 6.309 1 98.06 89 ARG A O 1
ATOM 688 N N . PHE A 1 90 ? -5.035 22.109 6.07 1 97.69 90 PHE A N 1
ATOM 689 C CA . PHE A 1 90 ? -5.957 23.156 6.488 1 97.69 90 PHE A CA 1
ATOM 690 C C . PHE A 1 90 ? -6.555 23.859 5.281 1 97.69 90 PHE A C 1
ATOM 692 O O . PHE A 1 90 ? -5.934 23.922 4.215 1 97.69 90 PHE A O 1
ATOM 699 N N . ASP A 1 91 ? -7.727 24.281 5.457 1 96.56 91 ASP A N 1
ATOM 700 C CA . ASP A 1 91 ? -8.352 25 4.344 1 96.56 91 ASP A CA 1
ATOM 701 C C . ASP A 1 91 ? -7.441 26.094 3.812 1 96.56 91 ASP A C 1
ATOM 703 O O . ASP A 1 91 ? -6.824 26.828 4.59 1 96.56 91 ASP A O 1
ATOM 707 N N . ARG A 1 92 ? -7.301 26.156 2.484 1 95.94 92 ARG A N 1
ATOM 708 C CA . ARG A 1 92 ? -6.57 27.188 1.75 1 95.94 92 ARG A CA 1
ATOM 709 C C . ARG A 1 92 ? -5.062 27.016 1.939 1 95.94 92 ARG A C 1
ATOM 711 O O . ARG A 1 92 ? -4.301 27.969 1.712 1 95.94 92 ARG A O 1
ATOM 718 N N . GLU A 1 93 ? -4.688 25.938 2.482 1 97.56 93 GLU A N 1
ATOM 719 C CA . GLU A 1 93 ? -3.268 25.625 2.643 1 97.56 93 GLU A CA 1
ATOM 720 C C . GLU A 1 93 ? -2.885 24.359 1.898 1 97.56 93 GLU A C 1
ATOM 722 O O . GLU A 1 93 ? -3.75 23.547 1.547 1 97.56 93 GLU A O 1
ATOM 727 N N . ARG A 1 94 ? -1.591 24.172 1.732 1 97.31 94 ARG A N 1
ATOM 728 C CA . ARG A 1 94 ? -1.064 22.953 1.128 1 97.31 94 ARG A CA 1
ATOM 729 C C . ARG A 1 94 ? -1.013 21.812 2.145 1 97.31 94 ARG A C 1
ATOM 731 O O . ARG A 1 94 ? -1.287 22.031 3.328 1 97.31 94 ARG A O 1
ATOM 738 N N . TRP A 1 95 ? -0.766 20.672 1.659 1 98.25 95 TRP A N 1
ATOM 739 C CA . TRP A 1 95 ? -0.475 19.547 2.543 1 98.25 95 TRP A CA 1
ATOM 740 C C . TRP A 1 95 ? 0.875 19.719 3.229 1 98.25 95 TRP A C 1
ATOM 742 O O . TRP A 1 95 ? 1.851 20.141 2.594 1 98.25 95 TRP A O 1
ATOM 752 N N . TYR A 1 96 ? 0.911 19.453 4.477 1 98.62 96 TYR A N 1
ATOM 753 C CA . TYR A 1 96 ? 2.148 19.391 5.246 1 98.62 96 TYR A CA 1
ATOM 754 C C . TYR A 1 96 ? 2.271 18.062 5.965 1 98.62 96 TYR A C 1
ATOM 756 O O . TYR A 1 96 ? 1.265 17.422 6.305 1 98.62 96 TYR A O 1
ATOM 764 N N . PHE A 1 97 ? 3.438 17.672 6.211 1 98.81 97 PHE A N 1
ATOM 765 C CA . PHE A 1 97 ? 3.686 16.344 6.758 1 98.81 97 PHE A CA 1
ATOM 766 C C . PHE A 1 97 ? 4.602 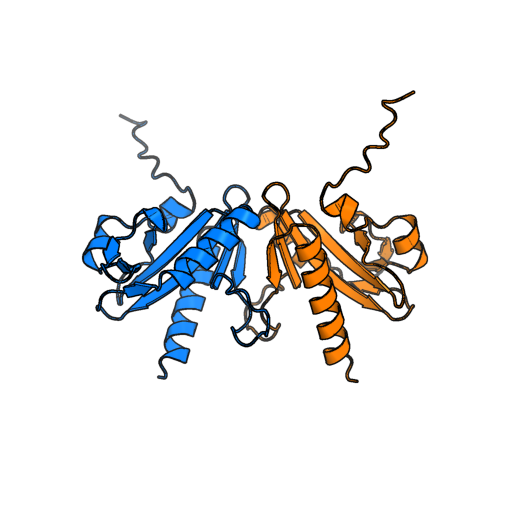16.422 7.977 1 98.81 97 PHE A C 1
ATOM 768 O O . PHE A 1 97 ? 5.492 17.266 8.031 1 98.81 97 PHE A O 1
ATOM 775 N N . PHE A 1 98 ? 4.367 15.547 8.883 1 98.88 98 PHE A N 1
ATOM 776 C CA . PHE A 1 98 ? 5.16 15.461 10.102 1 98.88 98 PHE A CA 1
ATOM 777 C C . PHE A 1 98 ? 5.508 14.008 10.422 1 98.88 98 PHE A C 1
ATOM 779 O O . PHE A 1 98 ? 4.676 13.117 10.266 1 98.88 98 PHE A O 1
ATOM 786 N N . HIS A 1 99 ? 6.754 13.789 10.828 1 98.75 99 HIS A N 1
ATOM 787 C CA . HIS A 1 99 ? 6.977 12.578 11.602 1 98.75 99 HIS A CA 1
ATOM 788 C C . HIS A 1 99 ? 6.137 12.578 12.875 1 98.75 99 HIS A C 1
ATOM 790 O O . HIS A 1 99 ? 6.062 13.594 13.578 1 98.75 99 HIS A O 1
ATOM 796 N N . PRO A 1 100 ? 5.52 11.461 13.188 1 98.56 100 PRO A N 1
ATOM 797 C CA . PRO A 1 100 ? 4.68 11.445 14.391 1 98.56 100 PRO A CA 1
ATOM 798 C C . PRO A 1 100 ? 5.434 11.891 15.641 1 98.56 100 PRO A C 1
ATOM 800 O O . PRO A 1 100 ? 4.848 12.531 16.516 1 98.56 100 PRO A O 1
ATOM 803 N N . GLY A 1 101 ? 6.641 11.625 15.672 1 97.75 101 GLY A N 1
ATOM 804 C CA . GLY A 1 101 ? 7.449 11.977 16.828 1 97.75 101 GLY A CA 1
ATOM 805 C C . GLY A 1 101 ? 7.656 13.477 16.969 1 97.75 101 GLY A C 1
ATOM 806 O O . GLY A 1 101 ? 8.109 13.945 18.016 1 97.75 101 GLY A O 1
ATOM 807 N N . ASP A 1 102 ? 7.336 14.219 16 1 98.19 102 ASP A N 1
ATOM 808 C CA . ASP A 1 102 ? 7.562 15.664 16.016 1 98.19 102 ASP A CA 1
ATOM 809 C C . ASP A 1 102 ? 6.285 16.406 16.406 1 98.19 102 ASP A C 1
ATOM 811 O O . ASP A 1 102 ? 6.297 17.641 16.547 1 98.19 102 ASP A O 1
ATOM 815 N N . LEU A 1 103 ? 5.219 15.695 16.656 1 98.19 103 LEU A N 1
ATOM 816 C CA . LEU A 1 103 ? 3.941 16.328 16.969 1 98.19 103 LEU A CA 1
ATOM 817 C C . LEU A 1 103 ? 3.836 16.641 18.453 1 98.19 103 LEU A C 1
ATOM 819 O O . LEU A 1 103 ? 4.438 15.953 19.281 1 98.19 103 LEU A O 1
ATOM 823 N N . HIS A 1 104 ? 3.082 17.672 18.703 1 98.44 104 HIS A N 1
ATOM 824 C CA . HIS A 1 104 ? 2.783 17.969 20.094 1 98.44 104 HIS A CA 1
ATOM 825 C C . HIS A 1 104 ? 1.899 16.906 20.719 1 98.44 104 HIS A C 1
ATOM 827 O O . HIS A 1 104 ? 0.899 16.484 20.125 1 98.44 104 HIS A O 1
ATOM 833 N N . VAL A 1 105 ? 2.24 16.5 21.891 1 98.31 105 VAL A N 1
ATOM 834 C CA . VAL A 1 105 ? 1.439 15.523 22.625 1 98.31 105 VAL A CA 1
ATOM 835 C C . VAL A 1 105 ? 0.717 16.203 23.781 1 98.31 105 VAL A C 1
ATOM 837 O O . VAL A 1 105 ? 1.34 16.922 24.578 1 98.31 105 VAL A O 1
ATOM 840 N N . THR A 1 106 ? -0.549 15.961 23.828 1 97.81 106 THR A N 1
ATOM 841 C CA . THR A 1 106 ? -1.337 16.562 24.906 1 97.81 106 THR A CA 1
ATOM 842 C C . THR A 1 106 ? -1.23 15.719 26.188 1 97.81 106 THR A C 1
ATOM 844 O O . THR A 1 106 ? -0.74 14.594 26.156 1 97.81 106 THR A O 1
ATOM 847 N N . ASP A 1 107 ? -1.783 16.234 27.234 1 96.81 107 ASP A N 1
ATOM 848 C CA . ASP A 1 107 ? -1.752 15.539 28.516 1 96.81 107 ASP A CA 1
ATOM 849 C C . ASP A 1 107 ? -2.5 14.211 28.438 1 96.81 107 ASP A C 1
ATOM 851 O O . ASP A 1 107 ? -2.133 13.242 29.109 1 96.81 107 ASP A O 1
ATOM 855 N N . GLY A 1 108 ? -3.518 14.141 27.609 1 96.69 108 GLY A N 1
ATOM 856 C CA . GLY A 1 108 ? -4.332 12.938 27.469 1 96.69 108 GLY A CA 1
ATOM 857 C C . GLY A 1 108 ? -3.723 11.914 26.531 1 96.69 108 GLY A C 1
ATOM 858 O O . GLY A 1 108 ? -4.309 10.859 26.297 1 96.69 108 GLY A O 1
ATOM 859 N N . GLY A 1 109 ? -2.561 12.219 25.984 1 97.25 109 GLY A N 1
ATOM 860 C CA . GLY A 1 109 ? -1.855 11.266 25.141 1 97.25 109 GLY A CA 1
ATOM 861 C C . GLY A 1 109 ? -2.219 11.383 23.672 1 97.25 109 GLY A C 1
ATOM 862 O O . GLY A 1 109 ? -1.82 10.547 22.859 1 97.25 109 GLY A O 1
ATOM 863 N N . ASN A 1 110 ? -3.008 12.43 23.391 1 98.12 110 ASN A N 1
ATOM 864 C CA . ASN A 1 110 ? -3.34 12.695 22 1 98.12 110 ASN A CA 1
ATOM 865 C C . ASN A 1 110 ? -2.293 13.586 21.328 1 98.12 110 ASN A C 1
ATOM 867 O O . ASN A 1 110 ? -1.443 14.164 22.016 1 98.12 110 ASN A O 1
ATOM 871 N N . TYR A 1 111 ? -2.391 13.633 20.047 1 98.69 111 TYR A N 1
ATOM 872 C CA . TYR A 1 111 ? -1.487 14.477 19.266 1 98.69 111 TYR A CA 1
ATOM 873 C C . TYR A 1 111 ? -2.234 15.648 18.641 1 98.69 111 TYR A C 1
ATOM 875 O O . TYR A 1 111 ? -3.426 15.547 18.344 1 98.69 111 TYR A O 1
ATOM 883 N N . ARG A 1 112 ? -1.438 16.703 18.484 1 98.5 112 ARG A N 1
ATOM 884 C CA . ARG A 1 112 ? -2.09 17.906 17.984 1 98.5 112 ARG A CA 1
ATOM 885 C C . ARG A 1 112 ? -1.177 18.672 17.031 1 98.5 112 ARG A C 1
ATOM 887 O O . ARG A 1 112 ? 0.024 18.797 17.281 1 98.5 112 ARG A O 1
ATOM 894 N N . VAL A 1 113 ? -1.817 19.188 16.016 1 98.56 113 VAL A N 1
ATOM 895 C CA . VAL A 1 113 ? -1.127 20.078 15.086 1 98.56 113 VAL A CA 1
ATOM 896 C C . VAL A 1 113 ? -1.98 21.328 14.836 1 98.56 113 VAL A C 1
ATOM 898 O O . VAL A 1 113 ? -3.111 21.219 14.352 1 98.56 113 VAL A O 1
ATOM 901 N N . LYS A 1 114 ? -1.46 22.453 15.094 1 98.56 114 LYS A N 1
ATOM 902 C CA . LYS A 1 114 ? -2.117 23.719 14.773 1 98.56 114 LYS A CA 1
ATOM 903 C C . LYS A 1 114 ? -1.754 24.172 13.367 1 98.56 114 LYS A C 1
ATOM 905 O O . LYS A 1 114 ? -0.712 23.797 12.828 1 98.56 114 LYS A O 1
ATOM 910 N N . ARG A 1 115 ? -2.6 25.031 12.875 1 98.5 115 ARG A N 1
ATOM 911 C CA . ARG A 1 115 ? -2.373 25.562 11.531 1 98.5 115 ARG A CA 1
ATOM 912 C C . ARG A 1 115 ? -1.021 26.266 11.438 1 98.5 115 ARG A C 1
ATOM 914 O O . ARG A 1 115 ? -0.251 26.016 10.508 1 98.5 115 ARG A O 1
ATOM 921 N N . GLU A 1 116 ? -0.729 27.078 12.422 1 98.44 116 GLU A N 1
ATOM 922 C CA . GLU A 1 116 ? 0.518 27.844 12.422 1 98.44 116 GLU A CA 1
ATOM 923 C C . GLU A 1 116 ? 1.729 26.906 12.453 1 98.44 116 GLU A C 1
ATOM 925 O O . GLU A 1 116 ? 2.748 27.188 11.812 1 98.44 116 GLU A O 1
ATOM 930 N N . THR A 1 117 ? 1.646 25.859 13.188 1 98.38 117 THR A N 1
ATOM 931 C CA . THR A 1 117 ? 2.721 24.875 13.266 1 98.38 117 THR A CA 1
ATOM 932 C C . THR A 1 117 ? 2.92 24.188 11.922 1 98.38 117 THR A C 1
ATOM 934 O O . THR A 1 117 ? 4.055 23.969 11.484 1 98.38 117 THR A O 1
ATOM 937 N N . ALA A 1 118 ? 1.845 23.828 11.266 1 98.5 118 ALA A N 1
ATOM 938 C CA . ALA A 1 118 ? 1.928 23.188 9.945 1 98.5 118 ALA A CA 1
ATOM 939 C C . ALA A 1 118 ? 2.648 24.094 8.953 1 98.5 118 ALA A C 1
ATOM 941 O O . ALA A 1 118 ? 3.545 23.641 8.234 1 98.5 118 ALA A O 1
ATOM 942 N N . LEU A 1 119 ? 2.252 25.375 8.953 1 98 119 LEU A N 1
ATOM 943 C CA . LEU A 1 119 ? 2.809 26.328 8.008 1 98 119 LEU A CA 1
ATOM 944 C C . LEU A 1 119 ? 4.281 26.594 8.305 1 98 119 LEU A C 1
ATOM 946 O O . LEU A 1 119 ? 5.078 26.766 7.379 1 98 119 LEU A O 1
ATOM 950 N N . GLY A 1 120 ? 4.633 26.562 9.555 1 98.06 120 GLY A N 1
ATOM 951 C CA . GLY A 1 120 ? 5.977 26.953 9.953 1 98.06 120 GLY A CA 1
ATOM 952 C C . GLY A 1 120 ? 6.945 25.797 10.016 1 98.06 120 GLY A C 1
ATOM 953 O O . GLY A 1 120 ? 8.148 25.969 9.812 1 98.06 120 GLY A O 1
ATOM 954 N N . GLU A 1 121 ? 6.461 24.594 10.305 1 98.38 121 GLU A N 1
ATOM 955 C CA . GLU A 1 121 ? 7.375 23.5 10.625 1 98.38 121 GLU A CA 1
ATOM 956 C C . GLU A 1 121 ? 7.086 22.266 9.781 1 98.38 121 GLU A C 1
ATOM 958 O O . GLU A 1 121 ? 7.891 21.328 9.734 1 98.38 121 GLU A O 1
ATOM 963 N N . GLY A 1 122 ? 5.992 22.219 9.07 1 98.56 122 GLY A N 1
ATOM 964 C CA . GLY A 1 122 ? 5.617 21.047 8.305 1 98.56 122 GLY A CA 1
ATOM 965 C C . GLY A 1 122 ? 6.465 20.844 7.066 1 98.56 122 GLY A C 1
ATOM 966 O O . GLY A 1 122 ? 6.844 21.812 6.406 1 98.56 122 GLY A O 1
ATOM 967 N N . GLU A 1 123 ? 6.734 19.625 6.84 1 98.38 123 GLU A N 1
ATOM 968 C CA . GLU A 1 123 ? 7.391 19.281 5.582 1 98.38 123 GLU A CA 1
ATOM 969 C C . GLU A 1 123 ? 6.414 19.359 4.414 1 98.38 123 GLU A C 1
ATOM 971 O O . GLU A 1 123 ? 5.32 18.797 4.477 1 98.38 123 GLU A O 1
ATOM 976 N N . ASP A 1 124 ? 6.812 20.047 3.32 1 97.81 124 ASP A N 1
ATOM 977 C CA . ASP A 1 124 ? 5.938 20.094 2.154 1 97.81 124 ASP A CA 1
ATOM 978 C C . ASP A 1 124 ? 6.195 18.922 1.215 1 97.81 124 ASP A C 1
ATOM 980 O O . ASP A 1 124 ? 7.105 18.125 1.447 1 97.81 124 ASP A O 1
ATOM 984 N N . LEU A 1 125 ? 5.414 18.797 0.239 1 97.25 125 LEU A N 1
ATOM 985 C CA . LEU A 1 125 ? 5.441 17.625 -0.644 1 97.25 125 LEU A CA 1
ATOM 986 C C . LEU A 1 125 ? 6.738 17.578 -1.44 1 97.25 125 LEU A C 1
ATOM 988 O O . LEU A 1 125 ? 7.332 16.516 -1.605 1 97.25 125 LEU A O 1
ATOM 992 N N . PRO A 1 126 ? 7.258 18.688 -2.043 1 96.38 126 PRO A N 1
ATOM 993 C CA . PRO A 1 126 ? 8.555 18.609 -2.725 1 96.38 126 PRO A CA 1
ATOM 994 C C . PRO A 1 126 ? 9.664 18.062 -1.829 1 96.38 126 PRO A C 1
ATOM 996 O O . PRO A 1 126 ? 10.477 17.25 -2.275 1 96.38 126 PRO A O 1
ATOM 999 N N . SER A 1 127 ? 9.688 18.531 -0.609 1 96.12 127 SER A N 1
ATOM 1000 C CA . SER A 1 127 ? 10.68 18.031 0.336 1 96.12 127 SER A CA 1
ATOM 1001 C C . SER A 1 127 ? 10.469 16.547 0.619 1 96.12 127 SER A C 1
ATOM 1003 O O . SER A 1 127 ? 11.43 15.781 0.682 1 96.12 127 SER A O 1
ATOM 1005 N N . LEU A 1 128 ? 9.219 16.219 0.799 1 96.31 128 LEU A N 1
ATOM 1006 C CA . LEU A 1 128 ? 8.867 14.812 1.035 1 96.31 128 LEU A CA 1
ATOM 1007 C C . LEU A 1 128 ? 9.336 13.938 -0.119 1 96.31 128 LEU A C 1
ATOM 1009 O O . LEU A 1 128 ? 9.797 12.812 0.097 1 96.31 128 LEU A O 1
ATOM 1013 N N . ALA A 1 129 ? 9.242 14.445 -1.308 1 96 129 ALA A N 1
ATOM 1014 C CA . ALA A 1 129 ? 9.578 13.711 -2.525 1 96 129 ALA A CA 1
ATOM 1015 C C . ALA A 1 129 ? 11.078 13.727 -2.789 1 96 129 ALA A C 1
ATOM 1017 O O . ALA A 1 129 ? 11.555 13.109 -3.744 1 96 129 ALA A O 1
ATOM 1018 N N . GLY A 1 130 ? 11.82 14.414 -1.898 1 91.31 130 GLY A N 1
ATOM 1019 C CA . GLY A 1 130 ? 13.258 14.508 -2.076 1 91.31 130 GLY A CA 1
ATOM 1020 C C . GLY A 1 130 ? 13.664 15.484 -3.164 1 91.31 130 GLY A C 1
ATOM 1021 O O . GLY A 1 130 ? 14.742 15.359 -3.75 1 91.31 130 GLY A O 1
ATOM 1022 N N . GLU A 1 131 ? 12.766 16.312 -3.598 1 83.06 131 GLU A N 1
ATOM 1023 C CA . GLU A 1 131 ? 13.055 17.281 -4.641 1 83.06 131 GLU A CA 1
ATOM 1024 C C . GLU A 1 131 ? 13.883 18.453 -4.098 1 83.06 131 GLU A C 1
ATOM 1026 O O . GLU A 1 131 ? 13.523 19.062 -3.088 1 83.06 131 GLU A O 1
ATOM 1031 N N . SER A 1 132 ? 15.078 18.125 -3.338 1 61.97 132 SER A N 1
ATOM 1032 C CA . SER A 1 132 ? 15.93 19.156 -2.756 1 61.97 132 SER A CA 1
ATOM 1033 C C . SER A 1 132 ? 15.898 20.438 -3.592 1 61.97 132 SER A C 1
ATOM 1035 O O . SER A 1 132 ? 15.758 20.375 -4.816 1 61.97 132 SER A O 1
ATOM 1037 N N . THR A 1 133 ? 15.531 21.531 -3.012 1 51.59 133 THR A N 1
ATOM 1038 C CA . THR A 1 133 ? 15.766 22.859 -3.564 1 51.59 133 THR A CA 1
ATOM 1039 C C . THR A 1 133 ? 17.234 23.047 -3.908 1 51.59 133 THR A C 1
ATOM 1041 O O . THR A 1 133 ? 18.094 23.047 -3.02 1 51.59 133 THR A O 1
ATOM 1044 N N . GLN A 1 134 ? 17.875 22.234 -4.723 1 44.66 134 GLN A N 1
ATOM 1045 C CA . GLN A 1 134 ? 19.172 22.719 -5.176 1 44.66 134 GLN A CA 1
ATOM 1046 C C . GLN A 1 134 ? 19.125 24.219 -5.449 1 44.66 134 GLN A C 1
ATOM 1048 O O . GLN A 1 134 ? 18.406 24.672 -6.336 1 44.66 134 GLN A O 1
ATOM 1053 N N . SER A 1 135 ? 19.156 25.062 -4.434 1 41.53 135 SER A N 1
ATOM 1054 C CA . SER A 1 135 ? 19.688 26.391 -4.727 1 41.53 135 SER A CA 1
ATOM 1055 C C . SER A 1 135 ? 20.906 26.312 -5.637 1 41.53 135 SER A C 1
ATOM 1057 O O . SER A 1 135 ? 21.844 25.547 -5.363 1 41.53 135 SER A O 1
ATOM 1059 N N . ARG A 1 136 ? 20.828 26.328 -6.953 1 38.56 136 ARG A N 1
ATOM 1060 C CA . ARG A 1 136 ? 21.859 26.594 -7.945 1 38.56 136 ARG A CA 1
ATOM 1061 C C . ARG A 1 136 ? 22.859 27.625 -7.441 1 38.56 136 ARG A C 1
ATOM 1063 O O . ARG A 1 136 ? 22.641 28.828 -7.629 1 38.56 136 ARG A O 1
ATOM 1070 N N . LEU A 1 137 ? 23.281 27.531 -6.23 1 38.81 137 LEU A N 1
ATOM 1071 C CA . LEU A 1 137 ? 24.359 28.484 -5.996 1 38.81 137 LEU A CA 1
ATOM 1072 C C . LEU A 1 137 ? 25.562 28.188 -6.898 1 38.81 137 LEU A C 1
ATOM 1074 O O . LEU A 1 137 ? 26.688 28.609 -6.613 1 38.81 137 LEU A O 1
ATOM 1078 N N . GLY A 1 138 ? 25.469 27.312 -7.887 1 33.03 138 GLY A N 1
ATOM 1079 C CA . GLY A 1 138 ? 26.688 27.266 -8.688 1 33.03 138 GLY A CA 1
ATOM 1080 C C . GLY A 1 138 ? 27.109 28.625 -9.219 1 33.03 138 GLY A C 1
ATOM 1081 O O . GLY A 1 138 ? 28.297 28.875 -9.438 1 33.03 138 GLY A O 1
ATOM 1082 N N . ASP A 1 139 ? 26.297 29.359 -10.008 1 31.7 139 ASP A N 1
ATOM 1083 C CA . ASP A 1 139 ? 26.938 30.312 -10.906 1 31.7 139 ASP A CA 1
ATOM 1084 C C . ASP A 1 139 ? 27.359 31.578 -10.148 1 31.7 139 ASP A C 1
ATOM 1086 O O . ASP A 1 139 ? 27.703 32.594 -10.766 1 31.7 139 ASP A O 1
ATOM 1090 N N . ARG A 1 140 ? 27.484 31.594 -8.734 1 22.17 140 ARG A N 1
ATOM 1091 C CA . ARG A 1 140 ? 28.312 32.781 -8.453 1 22.17 140 ARG A CA 1
ATOM 1092 C C . ARG A 1 140 ? 29.797 32.438 -8.57 1 22.17 140 ARG A C 1
ATOM 1094 O O . ARG A 1 140 ? 30.219 31.312 -8.273 1 22.17 140 ARG A O 1
ATOM 1101 N N . MET B 1 1 ? -22.312 -19.516 -4.129 1 43.12 1 MET B N 1
ATOM 1102 C CA . MET B 1 1 ? -21.438 -18.469 -3.619 1 43.12 1 MET B CA 1
ATOM 1103 C C . MET B 1 1 ? -20.797 -17.688 -4.762 1 43.12 1 MET B C 1
ATOM 1105 O O . MET B 1 1 ? -20.234 -18.281 -5.684 1 43.12 1 MET B O 1
ATOM 1109 N N . SER B 1 2 ? -21.141 -16.453 -5.078 1 48.09 2 SER B N 1
ATOM 1110 C CA . SER B 1 2 ? -20.859 -15.688 -6.281 1 48.09 2 SER B CA 1
ATOM 1111 C C . SER B 1 2 ? -19.359 -15.484 -6.461 1 48.09 2 SER B C 1
ATOM 1113 O O . SER B 1 2 ? -18.594 -15.531 -5.488 1 48.09 2 SER B O 1
ATOM 1115 N N . SER B 1 3 ? -18.875 -15.711 -7.605 1 53.88 3 SER B N 1
ATOM 1116 C CA . SER B 1 3 ? -17.5 -15.555 -8.055 1 53.88 3 SER B CA 1
ATOM 1117 C C . SER B 1 3 ? -16.812 -14.414 -7.32 1 53.88 3 SER B C 1
ATOM 1119 O O . SER B 1 3 ? -15.648 -14.539 -6.922 1 53.88 3 SER B O 1
ATOM 1121 N N . ASN B 1 4 ? -17.562 -13.383 -6.93 1 61.84 4 ASN B N 1
ATOM 1122 C CA . ASN B 1 4 ? -17.016 -12.219 -6.242 1 61.84 4 ASN B CA 1
ATOM 1123 C C . ASN B 1 4 ? -16.656 -12.539 -4.793 1 61.84 4 ASN B C 1
ATOM 1125 O O . ASN B 1 4 ? -15.625 -12.102 -4.289 1 61.84 4 ASN B O 1
ATOM 1129 N N . ARG B 1 5 ? -17.516 -13.414 -4.223 1 66.31 5 ARG B N 1
ATOM 1130 C CA . ARG B 1 5 ? -17.328 -13.781 -2.82 1 66.31 5 ARG B CA 1
ATOM 1131 C C . ARG B 1 5 ? -16.109 -14.672 -2.646 1 66.31 5 ARG B C 1
ATOM 1133 O O . ARG B 1 5 ? -15.359 -14.523 -1.68 1 66.31 5 ARG B O 1
ATOM 1140 N N . LYS B 1 6 ? -15.906 -15.594 -3.682 1 72.25 6 LYS B N 1
ATOM 1141 C CA . LYS B 1 6 ? -14.758 -16.484 -3.615 1 72.25 6 LYS B CA 1
ATOM 1142 C C . LYS B 1 6 ? -13.453 -15.711 -3.754 1 72.25 6 LYS B C 1
ATOM 1144 O O . LYS B 1 6 ? -12.477 -15.984 -3.049 1 72.25 6 LYS B O 1
ATOM 1149 N N . GLY B 1 7 ? -13.469 -14.789 -4.656 1 75.56 7 GLY B N 1
ATOM 1150 C CA . GLY B 1 7 ? -12.312 -13.922 -4.832 1 75.56 7 GLY B CA 1
ATOM 1151 C C . GLY B 1 7 ? -11.945 -13.156 -3.576 1 75.56 7 GLY B C 1
ATOM 1152 O O . GLY B 1 7 ? -10.766 -13.086 -3.213 1 75.56 7 GLY B O 1
ATOM 1153 N N . ASP B 1 8 ? -12.969 -12.789 -2.883 1 80.06 8 ASP B N 1
ATOM 1154 C CA . ASP B 1 8 ? -12.758 -12.039 -1.652 1 80.06 8 ASP B CA 1
ATOM 1155 C C . ASP B 1 8 ? -12.133 -12.914 -0.568 1 80.06 8 ASP B C 1
ATOM 1157 O O . ASP B 1 8 ? -11.234 -12.477 0.15 1 80.06 8 ASP B O 1
ATOM 1161 N N . ARG B 1 9 ? -12.609 -14.141 -0.449 1 87.19 9 ARG B N 1
ATOM 1162 C CA . ARG B 1 9 ? -12.086 -15.07 0.547 1 87.19 9 ARG B CA 1
ATOM 1163 C C . ARG B 1 9 ? -10.617 -15.383 0.288 1 87.19 9 ARG B C 1
ATOM 1165 O O . ARG B 1 9 ? -9.812 -15.43 1.222 1 87.19 9 ARG B O 1
ATOM 1172 N N . ARG B 1 10 ? -10.352 -15.625 -0.956 1 91.44 10 ARG B N 1
ATOM 1173 C CA . ARG B 1 10 ? -8.977 -15.953 -1.317 1 91.44 10 ARG B CA 1
ATOM 1174 C C . ARG B 1 10 ? -8.047 -14.766 -1.089 1 91.44 10 ARG B C 1
ATOM 1176 O O . ARG B 1 10 ? -6.898 -14.938 -0.676 1 91.44 10 ARG B O 1
ATOM 1183 N N . GLU B 1 11 ? -8.57 -13.633 -1.36 1 89.56 11 GLU B N 1
ATOM 1184 C CA . GLU B 1 11 ? -7.773 -12.43 -1.109 1 89.56 11 GLU B CA 1
ATOM 1185 C C . GLU B 1 11 ? -7.512 -12.25 0.383 1 89.56 11 GLU B C 1
ATOM 1187 O O . GLU B 1 11 ? -6.395 -11.922 0.786 1 89.56 11 GLU B O 1
ATOM 1192 N N . ARG B 1 12 ? -8.453 -12.492 1.184 1 90.25 12 ARG B N 1
ATOM 1193 C CA . ARG B 1 12 ? -8.266 -12.43 2.629 1 90.25 12 ARG B CA 1
ATOM 1194 C C . ARG B 1 12 ? -7.262 -13.469 3.098 1 90.25 12 ARG B C 1
ATOM 1196 O O . ARG B 1 12 ? -6.43 -13.195 3.963 1 90.25 12 ARG B O 1
ATOM 1203 N N . GLU B 1 13 ? -7.426 -14.625 2.553 1 95.75 13 GLU B N 1
ATOM 1204 C CA . GLU B 1 13 ? -6.473 -15.688 2.859 1 95.75 13 GLU B CA 1
ATOM 1205 C C . GLU B 1 13 ? -5.047 -15.266 2.529 1 95.75 13 GLU B C 1
ATOM 1207 O O . GLU B 1 13 ? -4.129 -15.492 3.318 1 95.75 13 GLU B O 1
ATOM 1212 N N . LEU B 1 14 ? -4.879 -14.695 1.369 1 96.75 14 LEU B N 1
ATOM 1213 C CA . LEU B 1 14 ? -3.557 -14.227 0.964 1 96.75 14 LEU B CA 1
ATOM 1214 C C . LEU B 1 14 ? -3.014 -13.203 1.96 1 96.75 14 LEU B C 1
ATOM 1216 O O . LEU B 1 14 ? -1.863 -13.305 2.393 1 96.75 14 LEU B O 1
ATOM 1220 N N . VAL B 1 15 ? -3.771 -12.258 2.354 1 95.25 15 VAL B N 1
ATOM 1221 C CA . VAL B 1 15 ? -3.365 -11.195 3.27 1 95.25 15 VAL B CA 1
ATOM 1222 C C . VAL B 1 15 ? -2.953 -11.805 4.609 1 95.25 15 VAL B C 1
ATOM 1224 O O . VAL B 1 15 ? -1.915 -11.438 5.168 1 95.25 15 VAL B O 1
ATOM 1227 N N . ASN B 1 16 ? -3.74 -12.734 5.094 1 96 16 ASN B N 1
ATOM 1228 C CA . ASN B 1 16 ? -3.428 -13.391 6.359 1 96 16 ASN B CA 1
ATOM 1229 C C . ASN B 1 16 ? -2.109 -14.156 6.285 1 96 16 ASN B C 1
ATOM 1231 O O . ASN B 1 16 ? -1.307 -14.117 7.219 1 96 16 ASN B O 1
ATOM 1235 N N . GLU B 1 17 ? -1.979 -14.828 5.184 1 97.31 17 GLU B N 1
ATOM 1236 C CA . GLU B 1 17 ? -0.756 -15.609 5.035 1 97.31 17 GLU B CA 1
ATOM 1237 C C . GLU B 1 17 ? 0.472 -14.703 4.965 1 97.31 17 GLU B C 1
ATOM 1239 O O . GLU B 1 17 ? 1.505 -15.008 5.566 1 97.31 17 GLU B O 1
ATOM 1244 N N . LEU B 1 18 ? 0.383 -13.664 4.215 1 97.62 18 LEU B N 1
ATOM 1245 C CA . LEU B 1 18 ? 1.481 -12.703 4.156 1 97.62 18 LEU B CA 1
ATOM 1246 C C . LEU B 1 18 ? 1.786 -12.141 5.539 1 97.62 18 LEU B C 1
ATOM 1248 O O . LEU B 1 18 ? 2.949 -12.062 5.941 1 97.62 18 LEU B O 1
ATOM 1252 N N . ASP B 1 19 ? 0.752 -11.82 6.234 1 96.38 19 ASP B N 1
ATOM 1253 C CA . ASP B 1 19 ? 0.904 -11.305 7.59 1 96.38 19 ASP B CA 1
ATOM 1254 C C . ASP B 1 19 ? 1.591 -12.328 8.492 1 96.38 19 ASP B C 1
ATOM 1256 O O . ASP B 1 19 ? 2.496 -11.984 9.258 1 96.38 19 ASP B O 1
ATOM 1260 N N . ASP B 1 20 ? 1.173 -13.555 8.367 1 96.56 20 ASP B N 1
ATOM 1261 C CA . ASP B 1 20 ? 1.729 -14.641 9.164 1 96.56 20 ASP B CA 1
ATOM 1262 C C . ASP B 1 20 ? 3.221 -14.812 8.891 1 96.56 20 ASP B C 1
ATOM 1264 O O . ASP B 1 20 ? 3.947 -15.367 9.719 1 96.56 20 ASP B O 1
ATOM 1268 N N . HIS B 1 21 ? 3.67 -14.344 7.777 1 96.88 21 HIS B N 1
ATOM 1269 C CA . HIS B 1 21 ? 5.07 -14.5 7.41 1 96.88 21 HIS B CA 1
ATOM 1270 C C . HIS B 1 21 ? 5.836 -13.195 7.574 1 96.88 21 HIS B C 1
ATOM 1272 O O . HIS B 1 21 ? 6.902 -13.016 6.98 1 96.88 21 HIS B O 1
ATOM 1278 N N . GLY B 1 22 ? 5.242 -12.234 8.258 1 96.5 22 GLY B N 1
ATOM 1279 C CA . GLY B 1 22 ? 5.98 -11.078 8.727 1 96.5 22 GLY B CA 1
ATOM 1280 C C . GLY B 1 22 ? 5.797 -9.852 7.852 1 96.5 22 GLY B C 1
ATOM 1281 O O . GLY B 1 22 ? 6.465 -8.836 8.047 1 96.5 22 GLY B O 1
ATOM 1282 N N . PHE B 1 23 ? 4.871 -9.969 6.914 1 97.94 23 PHE B N 1
ATOM 1283 C CA . PHE B 1 23 ? 4.629 -8.805 6.066 1 97.94 23 PHE B CA 1
ATOM 1284 C C . PHE B 1 23 ? 3.555 -7.906 6.668 1 97.94 23 PHE B C 1
ATOM 1286 O O . PHE B 1 23 ? 2.572 -8.398 7.23 1 97.94 23 PHE B O 1
ATOM 1293 N N . ALA B 1 24 ? 3.768 -6.637 6.621 1 97.75 24 ALA B N 1
ATOM 1294 C CA . ALA B 1 24 ? 2.652 -5.691 6.672 1 97.75 24 ALA B CA 1
ATOM 1295 C C . ALA B 1 24 ? 1.998 -5.543 5.301 1 97.75 24 ALA B C 1
ATOM 1297 O O . ALA B 1 24 ? 2.689 -5.438 4.285 1 97.75 24 ALA B O 1
ATOM 1298 N N . VAL B 1 25 ? 0.68 -5.527 5.344 1 97.25 25 VAL B N 1
ATOM 1299 C CA . VAL B 1 25 ? -0.02 -5.703 4.078 1 97.25 25 VAL B CA 1
ATOM 1300 C C . VAL B 1 25 ? -1.124 -4.656 3.945 1 97.25 25 VAL B C 1
ATOM 1302 O O . VAL B 1 25 ? -1.822 -4.355 4.918 1 97.25 25 VAL B O 1
ATOM 1305 N N . MET B 1 26 ? -1.257 -4.113 2.723 1 95.44 26 MET B N 1
ATOM 1306 C CA . MET B 1 26 ? -2.402 -3.273 2.387 1 95.44 26 MET B CA 1
ATOM 1307 C C . MET B 1 26 ? -3.078 -3.76 1.109 1 95.44 26 MET B C 1
ATOM 1309 O O . MET B 1 26 ? -2.412 -3.992 0.1 1 95.44 26 MET B O 1
ATOM 1313 N N . ARG B 1 27 ? -4.422 -3.914 1.234 1 94.81 27 ARG B N 1
ATOM 1314 C CA . ARG B 1 27 ? -5.207 -4.277 0.06 1 94.81 27 ARG B CA 1
ATOM 1315 C C . ARG B 1 27 ? -5.664 -3.039 -0.701 1 94.81 27 ARG B C 1
ATOM 1317 O O . ARG B 1 27 ? -5.973 -2.01 -0.095 1 94.81 27 ARG B O 1
ATOM 1324 N N . ALA B 1 28 ? -5.738 -3.217 -1.996 1 91.88 28 ALA B N 1
ATOM 1325 C CA . ALA B 1 28 ? -6.281 -2.137 -2.816 1 91.88 28 ALA B CA 1
ATOM 1326 C C . ALA B 1 28 ? -7.75 -1.89 -2.494 1 91.88 28 ALA B C 1
ATOM 1328 O O . ALA B 1 28 ? -8.469 -2.811 -2.102 1 91.88 28 ALA B O 1
ATOM 1329 N N . PRO B 1 29 ? -8.141 -0.604 -2.605 1 85 29 PRO B N 1
ATOM 1330 C CA . PRO B 1 29 ? -9.578 -0.327 -2.482 1 85 29 PRO B CA 1
ATOM 1331 C C . PRO B 1 29 ? -10.406 -1.044 -3.543 1 85 29 PRO B C 1
ATOM 1333 O O . PRO B 1 29 ? -9.867 -1.52 -4.543 1 85 29 PRO B O 1
ATOM 1336 N N . ALA B 1 30 ? -11.609 -1.29 -3.143 1 71.69 30 ALA B N 1
ATOM 1337 C CA . ALA B 1 30 ? -12.484 -1.961 -4.102 1 71.69 30 ALA B CA 1
ATOM 1338 C C . ALA B 1 30 ? -12.469 -1.243 -5.449 1 71.69 30 ALA B C 1
ATOM 1340 O O . ALA B 1 30 ? -12.266 -0.028 -5.512 1 71.69 30 ALA B O 1
ATOM 1341 N N . SER B 1 31 ? -12.102 -1.908 -6.504 1 60.25 31 SER B N 1
ATOM 1342 C CA . SER B 1 31 ? -11.891 -1.523 -7.895 1 60.25 31 SER B CA 1
ATOM 1343 C C . SER B 1 31 ? -12.797 -0.371 -8.297 1 60.25 31 SER B C 1
ATOM 1345 O O . SER B 1 31 ? -12.695 0.154 -9.406 1 60.25 31 SER B O 1
ATOM 1347 N N . GLY B 1 32 ? -13.875 -0.132 -7.605 1 47.12 32 GLY B N 1
ATOM 1348 C CA . GLY B 1 32 ? -14.742 0.885 -8.18 1 47.12 32 GLY B CA 1
ATOM 1349 C C . GLY B 1 32 ? -14.031 2.203 -8.422 1 47.12 32 GLY B C 1
ATOM 1350 O O . GLY B 1 32 ? -14.656 3.184 -8.836 1 47.12 32 GLY B O 1
ATOM 1351 N N . SER B 1 33 ? -12.961 2.441 -7.703 1 47.66 33 SER B N 1
ATOM 1352 C CA . SER B 1 33 ? -12.57 3.848 -7.719 1 47.66 33 SER B CA 1
ATOM 1353 C C . SER B 1 33 ? -12.039 4.258 -9.086 1 47.66 33 SER B C 1
ATOM 1355 O O . SER B 1 33 ? -11.477 3.438 -9.812 1 47.66 33 SER B O 1
ATOM 1357 N N . ALA B 1 34 ? -12.539 5.293 -9.578 1 41.56 34 ALA B N 1
ATOM 1358 C CA . ALA B 1 34 ? -12.453 6.004 -10.852 1 41.56 34 ALA B CA 1
ATOM 1359 C C . ALA B 1 34 ? -11.008 6.07 -11.352 1 41.56 34 ALA B C 1
ATOM 1361 O O . ALA B 1 34 ? -10.727 6.719 -12.359 1 41.56 34 ALA B O 1
ATOM 1362 N N . THR B 1 35 ? -10 5.875 -10.5 1 49.62 35 THR B N 1
ATOM 1363 C CA . THR B 1 35 ? -8.773 6.312 -11.164 1 49.62 35 THR B CA 1
ATOM 1364 C C . THR B 1 35 ? -8.383 5.34 -12.273 1 49.62 35 THR B C 1
ATOM 1366 O O . THR B 1 35 ? -8.641 4.137 -12.164 1 49.62 35 THR B O 1
ATOM 1369 N N . GLU B 1 36 ? -8.07 5.754 -13.445 1 55.75 36 GLU B N 1
ATOM 1370 C CA . GLU B 1 36 ? -7.68 5.195 -14.734 1 55.75 36 GLU B CA 1
ATOM 1371 C C . GLU B 1 36 ? -6.613 4.117 -14.57 1 55.75 36 GLU B C 1
ATOM 1373 O O . GLU B 1 36 ? -6.469 3.242 -15.43 1 55.75 36 GLU B O 1
ATOM 1378 N N . ARG B 1 37 ? -5.871 4.188 -13.328 1 63.03 37 ARG B N 1
ATOM 1379 C CA . ARG B 1 37 ? -4.809 3.188 -13.375 1 63.03 37 ARG B CA 1
ATOM 1380 C C . ARG B 1 37 ? -5.145 1.993 -12.484 1 63.03 37 ARG B C 1
ATOM 1382 O O . ARG B 1 37 ? -5.652 2.16 -11.375 1 63.03 37 ARG B O 1
ATOM 1389 N N . GLU B 1 38 ? -5.051 0.793 -12.945 1 82.69 38 GLU B N 1
ATOM 1390 C CA . GLU B 1 38 ? -5.285 -0.464 -12.25 1 82.69 38 GLU B CA 1
ATOM 1391 C C . GLU B 1 38 ? -4.23 -0.705 -11.172 1 82.69 38 GLU B C 1
ATOM 1393 O O . GLU B 1 38 ? -3.029 -0.656 -11.453 1 82.69 38 GLU B O 1
ATOM 1398 N N . LEU B 1 39 ? -4.641 -0.733 -9.977 1 93.25 39 LEU B N 1
ATOM 1399 C CA . LEU B 1 39 ? -3.762 -0.991 -8.836 1 93.25 39 LEU B CA 1
ATOM 1400 C C . LEU B 1 39 ? -3.6 -2.488 -8.602 1 93.25 39 LEU B C 1
ATOM 1402 O O . LEU B 1 39 ? -4.5 -3.271 -8.922 1 93.25 39 LEU B O 1
ATOM 1406 N N . PRO B 1 40 ? -2.346 -2.848 -8.148 1 96.25 40 PRO B N 1
ATOM 1407 C CA . PRO B 1 40 ? -2.238 -4.234 -7.684 1 96.25 40 PRO B CA 1
ATOM 1408 C C . PRO B 1 40 ? -3.219 -4.562 -6.559 1 96.25 40 PRO B C 1
ATOM 1410 O O . PRO B 1 40 ? -3.699 -3.656 -5.875 1 96.25 40 PRO B O 1
ATOM 1413 N N . ASP B 1 41 ? -3.459 -5.809 -6.344 1 94.69 41 ASP B N 1
ATOM 1414 C CA . ASP B 1 41 ? -4.426 -6.23 -5.332 1 94.69 41 ASP B CA 1
ATOM 1415 C C . ASP B 1 41 ? -3.877 -6.004 -3.926 1 94.69 41 ASP B C 1
ATOM 1417 O O . ASP B 1 41 ? -4.637 -5.719 -2.998 1 94.69 41 ASP B O 1
ATOM 1421 N N . VAL B 1 42 ? -2.535 -6.141 -3.785 1 95.62 42 VAL B N 1
ATOM 1422 C CA . VAL B 1 42 ? -1.937 -6.141 -2.455 1 95.62 42 VAL B CA 1
ATOM 1423 C C . VAL B 1 42 ? -0.554 -5.496 -2.51 1 95.62 42 VAL B C 1
ATOM 1425 O O . VAL B 1 42 ? 0.222 -5.754 -3.434 1 95.62 42 VAL B O 1
ATOM 1428 N N . LEU B 1 43 ? -0.274 -4.648 -1.644 1 98.12 43 LEU B N 1
ATOM 1429 C CA . LEU B 1 43 ? 1.088 -4.234 -1.322 1 98.12 43 LEU B CA 1
ATOM 1430 C C . LEU B 1 43 ? 1.557 -4.875 -0.019 1 98.12 43 LEU B C 1
ATOM 1432 O O . LEU B 1 43 ? 0.805 -4.926 0.957 1 98.12 43 LEU B O 1
ATOM 1436 N N . ALA B 1 44 ? 2.768 -5.387 -0.061 1 98.44 44 ALA B N 1
ATOM 1437 C CA . ALA B 1 44 ? 3.318 -6.043 1.121 1 98.44 44 ALA B CA 1
ATOM 1438 C C . ALA B 1 44 ? 4.773 -5.641 1.344 1 98.44 44 ALA B C 1
ATOM 1440 O O . ALA B 1 44 ? 5.543 -5.523 0.389 1 98.44 44 ALA B O 1
ATOM 1441 N N . GLY B 1 45 ? 5.125 -5.371 2.535 1 98.31 45 GLY B N 1
ATOM 1442 C CA . GLY B 1 45 ? 6.492 -5.105 2.947 1 98.31 45 GLY B CA 1
ATOM 1443 C C . GLY B 1 45 ? 6.844 -5.719 4.289 1 98.31 45 GLY B C 1
ATOM 1444 O O . GLY B 1 45 ? 5.996 -5.801 5.18 1 98.31 45 GLY B O 1
ATOM 1445 N N . ASN B 1 46 ? 8.141 -6.121 4.406 1 97.81 46 ASN B N 1
ATOM 1446 C CA . ASN B 1 46 ? 8.562 -6.691 5.68 1 97.81 46 ASN B CA 1
ATOM 1447 C C . ASN B 1 46 ? 9.805 -5.988 6.223 1 97.81 46 ASN B C 1
ATOM 1449 O O . ASN B 1 46 ? 10.578 -6.582 6.973 1 97.81 46 ASN B O 1
ATOM 1453 N N . GLY B 1 47 ? 10.016 -4.777 5.797 1 96.06 47 GLY B N 1
ATOM 1454 C CA . GLY B 1 47 ? 11.172 -4.008 6.234 1 96.06 47 GLY B CA 1
ATOM 1455 C C . GLY B 1 47 ? 12.383 -4.184 5.336 1 96.06 47 GLY B C 1
ATOM 1456 O O . GLY B 1 47 ? 13.25 -3.312 5.277 1 96.06 47 GLY B O 1
ATOM 1457 N N . GLU B 1 48 ? 12.43 -5.234 4.625 1 94.75 48 GLU B N 1
ATOM 1458 C CA . GLU B 1 48 ? 13.555 -5.559 3.75 1 94.75 48 GLU B CA 1
ATOM 1459 C C . GLU B 1 48 ? 13.102 -5.66 2.295 1 94.75 48 GLU B C 1
ATOM 1461 O O . GLU B 1 48 ? 13.734 -5.09 1.403 1 94.75 48 GLU B O 1
ATOM 1466 N N . GLU B 1 49 ? 11.977 -6.352 2.117 1 96.19 49 GLU B N 1
ATOM 1467 C CA . GLU B 1 49 ? 11.414 -6.57 0.785 1 96.19 49 GLU B CA 1
ATOM 1468 C C . GLU B 1 49 ? 10.047 -5.91 0.645 1 96.19 49 GLU B C 1
ATOM 1470 O O . GLU B 1 49 ? 9.273 -5.871 1.601 1 96.19 49 GLU B O 1
ATOM 1475 N N . PHE B 1 50 ? 9.781 -5.414 -0.557 1 98.19 50 PHE B N 1
ATOM 1476 C CA . PHE B 1 50 ? 8.492 -4.828 -0.91 1 98.19 50 PHE B CA 1
ATOM 1477 C C . PHE B 1 50 ? 7.906 -5.508 -2.143 1 98.19 50 PHE B C 1
ATOM 1479 O O . PHE B 1 50 ? 8.594 -5.668 -3.152 1 98.19 50 PHE B O 1
ATOM 1486 N N . TYR B 1 51 ? 6.672 -5.922 -2.027 1 98.75 51 TYR B N 1
ATOM 1487 C CA . TYR B 1 51 ? 6.047 -6.609 -3.152 1 98.75 51 TYR B CA 1
ATOM 1488 C C . TYR B 1 51 ? 4.723 -5.953 -3.527 1 98.75 51 TYR B C 1
ATOM 1490 O O . TYR B 1 51 ? 3.961 -5.535 -2.652 1 98.75 51 TYR B O 1
ATOM 1498 N N . ALA B 1 52 ? 4.477 -5.77 -4.75 1 98.75 52 ALA B N 1
ATOM 1499 C CA . ALA B 1 52 ? 3.154 -5.543 -5.332 1 98.75 52 ALA B CA 1
ATOM 1500 C C . ALA B 1 52 ? 2.604 -6.82 -5.953 1 98.75 52 ALA B C 1
ATOM 1502 O O . ALA B 1 52 ? 3.227 -7.402 -6.848 1 98.75 52 ALA B O 1
ATOM 1503 N N . ILE B 1 53 ? 1.408 -7.207 -5.527 1 98.5 53 ILE B N 1
ATOM 1504 C CA . ILE B 1 53 ? 0.957 -8.547 -5.883 1 98.5 53 ILE B CA 1
ATOM 1505 C C . ILE B 1 53 ? -0.401 -8.469 -6.578 1 98.5 53 ILE B C 1
ATOM 1507 O O . ILE B 1 53 ? -1.332 -7.844 -6.062 1 98.5 53 ILE B O 1
ATOM 1511 N N . GLU B 1 54 ? -0.477 -9 -7.762 1 97.56 54 GLU B N 1
ATOM 1512 C CA . GLU B 1 54 ? -1.743 -9.305 -8.422 1 97.56 54 GLU B CA 1
ATOM 1513 C C . GLU B 1 54 ? -2.158 -10.758 -8.18 1 97.56 54 GLU B C 1
ATOM 1515 O O . GLU B 1 54 ? -1.452 -11.68 -8.578 1 97.56 54 GLU B O 1
ATOM 1520 N N . ALA B 1 55 ? -3.275 -10.945 -7.508 1 97.19 55 ALA B N 1
ATOM 1521 C CA . ALA B 1 55 ? -3.672 -12.273 -7.059 1 97.19 55 ALA B CA 1
ATOM 1522 C C . ALA B 1 55 ? -4.816 -12.828 -7.902 1 97.19 55 ALA B C 1
ATOM 1524 O O . ALA B 1 55 ? -5.758 -12.094 -8.234 1 97.19 55 ALA B O 1
ATOM 1525 N N . LYS B 1 56 ? -4.695 -14.062 -8.289 1 96.69 56 LYS B N 1
ATOM 1526 C CA . LYS B 1 56 ? -5.738 -14.781 -9.016 1 96.69 56 LYS B CA 1
ATOM 1527 C C . LYS B 1 56 ? -5.895 -16.203 -8.492 1 96.69 56 LYS B C 1
ATOM 1529 O O . LYS B 1 56 ? -4.906 -16.859 -8.148 1 96.69 56 LYS B O 1
ATOM 1534 N N . SER B 1 57 ? -7.133 -16.641 -8.469 1 97 57 SER B N 1
ATOM 1535 C CA . SER B 1 57 ? -7.383 -18.016 -8.023 1 97 57 SER B CA 1
ATOM 1536 C C . SER B 1 57 ? -8.203 -18.781 -9.047 1 97 57 SER B C 1
ATOM 1538 O O . SER B 1 57 ? -8.859 -18.188 -9.906 1 97 57 SER B O 1
ATOM 1540 N N . SER B 1 58 ? -8.078 -20.109 -8.992 1 96.75 58 SER B N 1
ATOM 1541 C CA . SER B 1 58 ? -8.812 -21.016 -9.891 1 96.75 58 SER B CA 1
ATOM 1542 C C . SER B 1 58 ? -9.07 -22.359 -9.227 1 96.75 58 SER B C 1
ATOM 1544 O O . SER B 1 58 ? -8.305 -22.797 -8.359 1 96.75 58 SER B O 1
ATOM 1546 N N . ALA B 1 59 ? -10.109 -22.953 -9.57 1 95 59 ALA B N 1
ATOM 1547 C CA . ALA B 1 59 ? -10.383 -24.281 -9.055 1 95 59 ALA B CA 1
ATOM 1548 C C . ALA B 1 59 ? -9.391 -25.297 -9.609 1 95 59 ALA B C 1
ATOM 1550 O O . ALA B 1 59 ? -8.977 -26.234 -8.914 1 95 59 ALA B O 1
ATOM 1551 N N . GLY B 1 60 ? -8.945 -25.188 -10.82 1 94 60 GLY B N 1
ATOM 1552 C CA . GLY B 1 60 ? -8.039 -26.156 -11.43 1 94 60 GLY B CA 1
ATOM 1553 C C . GLY B 1 60 ? -7.633 -25.781 -12.844 1 94 60 GLY B C 1
ATOM 1554 O O . GLY B 1 60 ? -6.594 -26.234 -13.336 1 94 60 GLY B O 1
ATOM 1555 N N . ASP B 1 61 ? -8.516 -24.938 -13.453 1 97.44 61 ASP B N 1
ATOM 1556 C CA . ASP B 1 61 ? -8.211 -24.453 -14.797 1 97.44 61 ASP B CA 1
ATOM 1557 C C . ASP B 1 61 ? -7.043 -23.469 -14.781 1 97.44 61 ASP B C 1
ATOM 1559 O O . ASP B 1 61 ? -6.766 -22.844 -13.758 1 97.44 61 ASP B O 1
ATOM 1563 N N . PRO B 1 62 ? -6.367 -23.406 -15.898 1 98.44 62 PRO B N 1
ATOM 1564 C CA . PRO B 1 62 ? -5.277 -22.438 -15.961 1 98.44 62 PRO B CA 1
ATOM 1565 C C . PRO B 1 62 ? -5.73 -21.016 -15.617 1 98.44 62 PRO B C 1
ATOM 1567 O O . PRO B 1 62 ? -6.855 -20.625 -15.945 1 98.44 62 PRO B O 1
ATOM 1570 N N . ILE B 1 63 ? -4.844 -20.328 -14.984 1 98.12 63 ILE B N 1
ATOM 1571 C CA . ILE B 1 63 ? -5.086 -18.922 -14.656 1 98.12 63 ILE B CA 1
ATOM 1572 C C . ILE B 1 63 ? -4.523 -18.031 -15.758 1 98.12 63 ILE B C 1
ATOM 1574 O O . ILE B 1 63 ? -3.383 -18.203 -16.188 1 98.12 63 ILE B O 1
ATOM 1578 N N . TYR B 1 64 ? -5.332 -17.078 -16.172 1 98.19 64 TYR B N 1
ATOM 1579 C CA . TYR B 1 64 ? -4.918 -16.141 -17.219 1 98.19 64 TYR B CA 1
ATOM 1580 C C . TYR B 1 64 ? -4.898 -14.719 -16.688 1 98.19 64 TYR B C 1
ATOM 1582 O O . TYR B 1 64 ? -5.727 -14.344 -15.859 1 98.19 64 TYR B O 1
ATOM 1590 N N . LEU B 1 65 ? -3.947 -13.984 -17.125 1 97.62 65 LEU B N 1
ATOM 1591 C CA . LEU B 1 65 ? -3.883 -12.539 -16.938 1 97.62 65 LEU B CA 1
ATOM 1592 C C . LEU B 1 65 ? -3.707 -11.82 -18.281 1 97.62 65 LEU B C 1
ATOM 1594 O O . LEU B 1 65 ? -2.943 -12.273 -19.125 1 97.62 65 LEU B O 1
ATOM 1598 N N . THR B 1 66 ? -4.387 -10.734 -18.438 1 97 66 THR B N 1
ATOM 1599 C CA . THR B 1 66 ? -4.195 -9.977 -19.656 1 97 66 THR B CA 1
ATOM 1600 C C . THR B 1 66 ? -2.863 -9.234 -19.641 1 97 66 THR B C 1
ATOM 1602 O O . THR B 1 66 ? -2.311 -8.977 -18.562 1 97 66 THR B O 1
ATOM 1605 N N . GLY B 1 67 ? -2.355 -8.938 -20.812 1 96.75 67 GLY B N 1
ATOM 1606 C CA . GLY B 1 67 ? -1.169 -8.102 -20.906 1 96.75 67 GLY B CA 1
ATOM 1607 C C . GLY B 1 67 ? -1.312 -6.785 -20.156 1 96.75 67 GLY B C 1
ATOM 1608 O O . GLY B 1 67 ? -0.36 -6.309 -19.531 1 96.75 67 GLY B O 1
ATOM 1609 N N . GLU B 1 68 ? -2.5 -6.199 -20.203 1 95.62 68 GLU B N 1
ATOM 1610 C CA . GLU B 1 68 ? -2.775 -4.926 -19.547 1 95.62 68 GLU B CA 1
ATOM 1611 C C . GLU B 1 68 ? -2.648 -5.055 -18.031 1 95.62 68 GLU B C 1
ATOM 1613 O O . GLU B 1 68 ? -2.078 -4.184 -17.375 1 95.62 68 GLU B O 1
ATOM 1618 N N . GLU B 1 69 ? -3.139 -6.141 -17.469 1 95.5 69 GLU B N 1
ATOM 1619 C CA . GLU B 1 69 ? -3.053 -6.391 -16.031 1 95.5 69 GLU B CA 1
ATOM 1620 C C . GLU B 1 69 ? -1.599 -6.496 -15.578 1 95.5 69 GLU B C 1
ATOM 1622 O O . GLU B 1 69 ? -1.214 -5.91 -14.562 1 95.5 69 GLU B O 1
ATOM 1627 N N . VAL B 1 70 ? -0.841 -7.219 -16.359 1 97.38 70 VAL B N 1
ATOM 1628 C CA . VAL B 1 70 ? 0.559 -7.441 -16.016 1 97.38 70 VAL B CA 1
ATOM 1629 C C . VAL B 1 70 ? 1.342 -6.141 -16.172 1 97.38 70 VAL B C 1
ATOM 1631 O O . VAL B 1 70 ? 2.178 -5.809 -15.32 1 97.38 70 VAL B O 1
ATOM 1634 N N . GLU B 1 71 ? 1.073 -5.426 -17.219 1 97.06 71 GLU B N 1
ATOM 1635 C CA . GLU B 1 71 ? 1.759 -4.156 -17.453 1 97.06 71 GLU B CA 1
ATOM 1636 C C . GLU B 1 71 ? 1.462 -3.164 -16.328 1 97.06 71 GLU B C 1
ATOM 1638 O O . GLU B 1 71 ? 2.359 -2.455 -15.867 1 97.06 71 GLU B O 1
ATOM 1643 N N . ALA B 1 72 ? 0.244 -3.135 -15.953 1 96.31 72 ALA B N 1
ATOM 1644 C CA . ALA B 1 72 ? -0.14 -2.238 -14.867 1 96.31 72 ALA B CA 1
ATOM 1645 C C . ALA B 1 72 ? 0.576 -2.609 -13.57 1 96.31 72 ALA B C 1
ATOM 1647 O O . ALA B 1 72 ? 1.057 -1.734 -12.844 1 96.31 72 ALA B O 1
ATOM 1648 N N . LEU B 1 73 ? 0.62 -3.9 -13.289 1 97.75 73 LEU B N 1
ATOM 1649 C CA . LEU B 1 73 ? 1.311 -4.391 -12.102 1 97.75 73 LEU B CA 1
ATOM 1650 C C . LEU B 1 73 ? 2.783 -3.992 -12.125 1 97.75 73 LEU B C 1
ATOM 1652 O O . LEU B 1 73 ? 3.305 -3.467 -11.141 1 97.75 73 LEU B O 1
ATOM 1656 N N . VAL B 1 74 ? 3.43 -4.238 -13.258 1 98.31 74 VAL B N 1
ATOM 1657 C CA . VAL B 1 74 ? 4.855 -3.965 -13.391 1 98.31 74 VAL B CA 1
ATOM 1658 C C . VAL B 1 74 ? 5.105 -2.461 -13.289 1 98.31 74 VAL B C 1
ATOM 1660 O O . VAL B 1 74 ? 6.039 -2.023 -12.609 1 98.31 74 VAL B O 1
ATOM 1663 N N . TYR B 1 75 ? 4.277 -1.734 -13.945 1 97.44 75 TYR B N 1
ATOM 1664 C CA . TYR B 1 75 ? 4.422 -0.283 -13.938 1 97.44 75 TYR B CA 1
ATOM 1665 C C . TYR B 1 75 ? 4.281 0.271 -12.523 1 97.44 75 TYR B C 1
ATOM 1667 O O . TYR B 1 75 ? 5.121 1.054 -12.07 1 97.44 75 TYR B O 1
ATOM 1675 N N . PHE B 1 76 ? 3.287 -0.147 -11.836 1 97.69 76 PHE B N 1
ATOM 1676 C CA . PHE B 1 76 ? 3.094 0.315 -10.469 1 97.69 76 PHE B CA 1
ATOM 1677 C C . PHE B 1 76 ? 4.273 -0.083 -9.586 1 97.69 76 PHE B C 1
ATOM 1679 O O . PHE B 1 76 ? 4.809 0.742 -8.844 1 97.69 76 PHE B O 1
ATOM 1686 N N . ALA B 1 77 ? 4.582 -1.312 -9.664 1 98.44 77 ALA B N 1
ATOM 1687 C CA . ALA B 1 77 ? 5.648 -1.841 -8.82 1 98.44 77 ALA B CA 1
ATOM 1688 C C . ALA B 1 77 ? 6.949 -1.07 -9.023 1 98.44 77 ALA B C 1
ATOM 1690 O O . ALA B 1 77 ? 7.613 -0.687 -8.055 1 98.44 77 ALA B O 1
ATOM 1691 N N . ARG B 1 78 ? 7.266 -0.873 -10.25 1 97.94 78 ARG B N 1
ATOM 1692 C CA . ARG B 1 78 ? 8.492 -0.16 -10.586 1 97.94 78 ARG B CA 1
ATOM 1693 C C . ARG B 1 78 ? 8.477 1.255 -10.016 1 97.94 78 ARG B C 1
ATOM 1695 O O . ARG B 1 78 ? 9.445 1.685 -9.383 1 97.94 78 ARG B O 1
ATOM 1702 N N . ASN B 1 79 ? 7.434 1.966 -10.203 1 97.69 79 ASN B N 1
ATOM 1703 C CA . ASN B 1 79 ? 7.332 3.342 -9.719 1 97.69 79 ASN B CA 1
ATOM 1704 C C . ASN B 1 79 ? 7.309 3.404 -8.195 1 97.69 79 ASN B C 1
ATOM 1706 O O . ASN B 1 79 ? 7.883 4.32 -7.602 1 97.69 79 ASN B O 1
ATOM 1710 N N . PHE B 1 80 ? 6.66 2.449 -7.602 1 98.25 80 PHE B N 1
ATOM 1711 C CA . PHE B 1 80 ? 6.559 2.391 -6.148 1 98.25 80 PHE B CA 1
ATOM 1712 C C . PHE B 1 80 ? 7.891 1.991 -5.527 1 98.25 80 PHE B C 1
ATOM 1714 O O . PHE B 1 80 ? 8.234 2.447 -4.438 1 98.25 80 PHE B O 1
ATOM 1721 N N . GLY B 1 81 ? 8.578 1.163 -6.184 1 98.31 81 GLY B N 1
ATOM 1722 C CA . GLY B 1 81 ? 9.805 0.592 -5.66 1 98.31 81 GLY B CA 1
ATOM 1723 C C . GLY B 1 81 ? 9.617 -0.783 -5.051 1 98.31 81 GLY B C 1
ATOM 1724 O O . GLY B 1 81 ? 10.32 -1.154 -4.109 1 98.31 81 GLY B O 1
ATOM 1725 N N . ALA B 1 82 ? 8.609 -1.486 -5.508 1 98.69 82 ALA B N 1
ATOM 1726 C CA . ALA B 1 82 ? 8.336 -2.852 -5.066 1 98.69 82 ALA B CA 1
ATOM 1727 C C . ALA B 1 82 ? 8.656 -3.859 -6.168 1 98.69 82 ALA B C 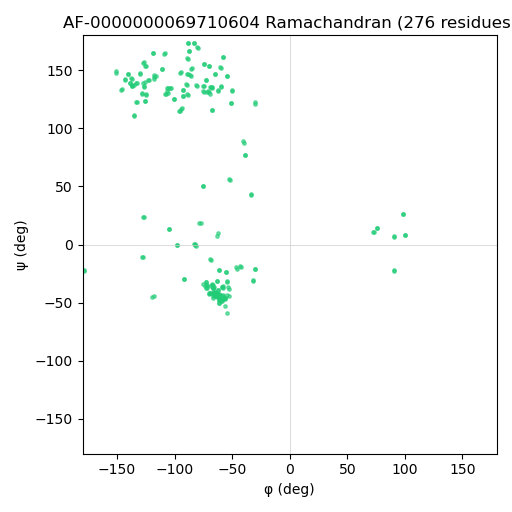1
ATOM 1729 O O . ALA B 1 82 ? 8.867 -3.48 -7.32 1 98.69 82 ALA B O 1
ATOM 1730 N N . ARG B 1 83 ? 8.742 -5.074 -5.777 1 98.69 83 ARG B N 1
ATOM 1731 C CA . ARG B 1 83 ? 8.852 -6.152 -6.754 1 98.69 83 ARG B CA 1
ATOM 1732 C C . ARG B 1 83 ? 7.473 -6.656 -7.168 1 98.69 83 ARG B C 1
ATOM 1734 O O . ARG B 1 83 ? 6.641 -6.969 -6.316 1 98.69 83 ARG B O 1
ATOM 1741 N N . PRO B 1 84 ? 7.289 -6.73 -8.508 1 98.88 84 PRO B N 1
ATOM 1742 C CA . PRO B 1 84 ? 6.008 -7.277 -8.953 1 98.88 84 PRO B CA 1
ATOM 1743 C C . PRO B 1 84 ? 5.926 -8.797 -8.797 1 98.88 84 PRO B C 1
ATOM 1745 O O . PRO B 1 84 ? 6.898 -9.5 -9.078 1 98.88 84 PRO B O 1
ATOM 1748 N N . ARG B 1 85 ? 4.805 -9.258 -8.305 1 98.88 85 ARG B N 1
ATOM 1749 C CA . ARG B 1 85 ? 4.543 -10.688 -8.242 1 98.88 85 ARG B CA 1
ATOM 1750 C C . ARG B 1 85 ? 3.104 -11.008 -8.633 1 98.88 85 ARG B C 1
ATOM 1752 O O . ARG B 1 85 ? 2.182 -10.266 -8.281 1 98.88 85 ARG B O 1
ATOM 1759 N N . VAL B 1 86 ? 2.971 -12.023 -9.352 1 98.75 86 VAL B N 1
ATOM 1760 C CA . VAL B 1 86 ? 1.668 -12.641 -9.578 1 98.75 86 VAL B CA 1
ATOM 1761 C C . VAL B 1 86 ? 1.466 -13.797 -8.594 1 98.75 86 VAL B C 1
ATOM 1763 O O . VAL B 1 86 ? 2.244 -14.75 -8.586 1 98.75 86 VAL B O 1
ATOM 1766 N N . GLY B 1 87 ? 0.499 -13.641 -7.719 1 98.56 87 GLY B N 1
ATOM 1767 C CA . GLY B 1 87 ? 0.118 -14.711 -6.816 1 98.56 87 GLY B CA 1
ATOM 1768 C C . GLY B 1 87 ? -1.001 -15.578 -7.359 1 98.56 87 GLY B C 1
ATOM 1769 O O . GLY B 1 87 ? -2.051 -15.07 -7.754 1 98.56 87 GLY B O 1
ATOM 1770 N N . VAL B 1 88 ? -0.788 -16.875 -7.363 1 98.5 88 VAL B N 1
ATOM 1771 C CA . VAL B 1 88 ? -1.803 -17.797 -7.875 1 98.5 88 VAL B CA 1
ATOM 1772 C C . VAL B 1 88 ? -2.17 -18.812 -6.797 1 98.5 88 VAL B C 1
ATOM 1774 O O . VAL B 1 88 ? -1.304 -19.266 -6.047 1 98.5 88 VAL B O 1
ATOM 1777 N N . ARG B 1 89 ? -3.389 -19.094 -6.77 1 98 89 ARG B N 1
ATOM 1778 C CA . ARG B 1 89 ? -3.932 -20.047 -5.812 1 98 89 ARG B CA 1
ATOM 1779 C C . ARG B 1 89 ? -4.898 -21.016 -6.492 1 98 89 ARG B C 1
ATOM 1781 O O . ARG B 1 89 ? -5.977 -20.609 -6.934 1 98 89 ARG B O 1
ATOM 1788 N N . PHE B 1 90 ? -4.523 -22.297 -6.594 1 97.69 90 PHE B N 1
ATOM 1789 C CA . PHE B 1 90 ? -5.414 -23.359 -7.066 1 97.69 90 PHE B CA 1
ATOM 1790 C C . PHE B 1 90 ? -6.074 -24.078 -5.895 1 97.69 90 PHE B C 1
ATOM 1792 O O . PHE B 1 90 ? -5.52 -24.125 -4.797 1 97.69 90 PHE B O 1
ATOM 1799 N N . ASP B 1 91 ? -7.234 -24.5 -6.145 1 96.56 91 ASP B N 1
ATOM 1800 C CA . ASP B 1 91 ? -7.926 -25.219 -5.074 1 96.56 91 ASP B CA 1
ATOM 1801 C C . ASP B 1 91 ? -7.039 -26.312 -4.484 1 96.56 91 ASP B C 1
ATOM 1803 O O . ASP B 1 91 ? -6.375 -27.031 -5.223 1 96.56 91 ASP B O 1
ATOM 1807 N N . ARG B 1 92 ? -6.965 -26.344 -3.148 1 95.94 92 ARG B N 1
ATOM 1808 C CA . ARG B 1 92 ? -6.27 -27.375 -2.369 1 95.94 92 ARG B CA 1
ATOM 1809 C C . ARG B 1 92 ? -4.758 -27.203 -2.477 1 95.94 92 ARG B C 1
ATOM 1811 O O . ARG B 1 92 ? -4.004 -28.141 -2.193 1 95.94 92 ARG B O 1
ATOM 1818 N N . GLU B 1 93 ? -4.355 -26.125 -3.004 1 97.5 93 GLU B N 1
ATOM 1819 C CA . GLU B 1 93 ? -2.93 -25.812 -3.082 1 97.5 93 GLU B CA 1
ATOM 1820 C C . GLU B 1 93 ? -2.598 -24.531 -2.318 1 97.5 93 GLU B C 1
ATOM 1822 O O . GLU B 1 93 ? -3.49 -23.734 -2.014 1 97.5 93 GLU B O 1
ATOM 1827 N N . ARG B 1 94 ? -1.321 -24.344 -2.068 1 97.25 94 ARG B N 1
ATOM 1828 C CA . ARG B 1 94 ? -0.837 -23.125 -1.437 1 97.25 94 ARG B CA 1
ATOM 1829 C C . ARG B 1 94 ? -0.73 -21.984 -2.449 1 97.25 94 ARG B C 1
ATOM 1831 O O . ARG B 1 94 ? -0.936 -22.188 -3.646 1 97.25 94 ARG B O 1
ATOM 1838 N N . TRP B 1 95 ? -0.523 -20.828 -1.949 1 98.25 95 TRP B N 1
ATOM 1839 C CA . TRP B 1 95 ? -0.187 -19.703 -2.814 1 98.25 95 TRP B CA 1
ATOM 1840 C C . TRP B 1 95 ? 1.201 -19.891 -3.42 1 98.25 95 TRP B C 1
ATOM 1842 O O . TRP B 1 95 ? 2.141 -20.281 -2.73 1 98.25 95 TRP B O 1
ATOM 1852 N N . TYR B 1 96 ? 1.312 -19.625 -4.668 1 98.62 96 TYR B N 1
ATOM 1853 C CA . TYR B 1 96 ? 2.592 -19.547 -5.363 1 98.62 96 TYR B CA 1
ATOM 1854 C C . TYR B 1 96 ? 2.75 -18.203 -6.078 1 98.62 96 TYR B C 1
ATOM 1856 O O . TYR B 1 96 ? 1.76 -17.594 -6.477 1 98.62 96 TYR B O 1
ATOM 1864 N N . PHE B 1 97 ? 3.924 -17.812 -6.258 1 98.81 97 PHE B N 1
ATOM 1865 C CA . PHE B 1 97 ? 4.195 -16.484 -6.789 1 98.81 97 PHE B CA 1
ATOM 1866 C C . PHE B 1 97 ? 5.184 -16.562 -7.949 1 98.81 97 PHE B C 1
ATOM 1868 O O . PHE B 1 97 ? 6.082 -17.406 -7.953 1 98.81 97 PHE B O 1
ATOM 1875 N N . PHE B 1 98 ? 5.008 -15.672 -8.875 1 98.88 98 PHE B N 1
ATOM 1876 C CA . PHE B 1 98 ? 5.871 -15.586 -10.039 1 98.88 98 PHE B CA 1
ATOM 1877 C C . PHE B 1 98 ? 6.227 -14.133 -10.344 1 98.88 98 PHE B C 1
ATOM 1879 O O . PHE B 1 98 ? 5.379 -13.242 -10.234 1 98.88 98 PHE B O 1
ATOM 1886 N N . HIS B 1 99 ? 7.496 -13.914 -10.664 1 98.75 99 HIS B N 1
ATOM 1887 C CA . HIS B 1 99 ? 7.754 -12.695 -11.43 1 98.75 99 HIS B CA 1
ATOM 1888 C C . HIS B 1 99 ? 6.996 -12.703 -12.75 1 98.75 99 HIS B C 1
ATOM 1890 O O . HIS B 1 99 ? 6.969 -13.711 -13.453 1 98.75 99 HIS B O 1
ATOM 1896 N N . PRO B 1 100 ? 6.387 -11.594 -13.094 1 98.56 100 PRO B N 1
ATOM 1897 C CA . PRO B 1 100 ? 5.617 -11.586 -14.344 1 98.56 100 PRO B CA 1
ATOM 1898 C C . PRO B 1 100 ? 6.441 -12.031 -15.547 1 98.56 100 PRO B C 1
ATOM 1900 O O . PRO B 1 100 ? 5.914 -12.664 -16.469 1 98.56 100 PRO B O 1
ATOM 1903 N N . GLY B 1 101 ? 7.645 -11.75 -15.508 1 97.75 101 GLY B N 1
ATOM 1904 C CA . GLY B 1 101 ? 8.523 -12.094 -16.609 1 97.75 101 GLY B CA 1
ATOM 1905 C C . GLY B 1 101 ? 8.742 -13.594 -16.75 1 97.75 101 GLY B C 1
ATOM 1906 O O . GLY B 1 101 ? 9.258 -14.062 -17.766 1 97.75 101 GLY B O 1
ATOM 1907 N N . ASP B 1 102 ? 8.375 -14.344 -15.789 1 98.19 102 ASP B N 1
ATOM 1908 C CA . ASP B 1 102 ? 8.617 -15.781 -15.805 1 98.19 102 ASP B CA 1
ATOM 1909 C C . ASP B 1 102 ? 7.371 -16.531 -16.266 1 98.19 102 ASP B C 1
ATOM 1911 O O . ASP B 1 102 ? 7.395 -17.766 -16.391 1 98.19 102 ASP B O 1
ATOM 1915 N N . LEU B 1 103 ? 6.305 -15.836 -16.562 1 98.19 103 LEU B N 1
ATOM 1916 C CA . LEU B 1 103 ? 5.051 -16.484 -16.953 1 98.19 103 LEU B CA 1
ATOM 1917 C C . LEU B 1 103 ? 5.031 -16.797 -18.438 1 98.19 103 LEU B C 1
ATOM 1919 O O . LEU B 1 103 ? 5.672 -16.094 -19.234 1 98.19 103 LEU B O 1
ATOM 1923 N N . HIS B 1 104 ? 4.301 -17.812 -18.719 1 98.44 104 HIS B N 1
ATOM 1924 C CA . HIS B 1 104 ? 4.082 -18.125 -20.141 1 98.44 104 HIS B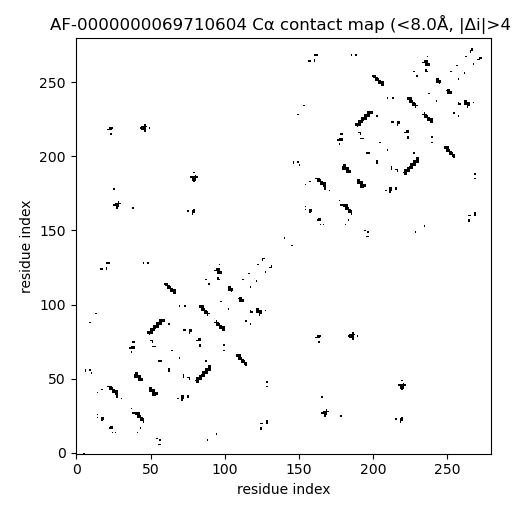 CA 1
ATOM 1925 C C . HIS B 1 104 ? 3.232 -17.047 -20.812 1 98.44 104 HIS B C 1
ATOM 1927 O O . HIS B 1 104 ? 2.197 -16.656 -20.281 1 98.44 104 HIS B O 1
ATOM 1933 N N . VAL B 1 105 ? 3.641 -16.656 -21.969 1 98.31 105 VAL B N 1
ATOM 1934 C CA . VAL B 1 105 ? 2.883 -15.688 -22.75 1 98.31 105 VAL B CA 1
ATOM 1935 C C . VAL B 1 105 ? 2.232 -16.375 -23.938 1 98.31 105 VAL B C 1
ATOM 1937 O O . VAL B 1 105 ? 2.902 -17.078 -24.703 1 98.31 105 VAL B O 1
ATOM 1940 N N . THR B 1 106 ? 0.965 -16.125 -24.062 1 97.81 106 THR B N 1
ATOM 1941 C CA . THR B 1 106 ? 0.242 -16.719 -25.188 1 97.81 106 THR B CA 1
ATOM 1942 C C . THR B 1 106 ? 0.416 -15.883 -26.453 1 97.81 106 THR B C 1
ATOM 1944 O O . THR B 1 106 ? 0.901 -14.75 -26.391 1 97.81 106 THR B O 1
ATOM 1947 N N . ASP B 1 107 ? -0.073 -16.391 -27.531 1 96.81 107 ASP B N 1
ATOM 1948 C CA . ASP B 1 107 ? 0.027 -15.688 -28.812 1 96.81 107 ASP B CA 1
ATOM 1949 C C . ASP B 1 107 ? -0.73 -14.359 -28.781 1 96.81 107 ASP B C 1
ATOM 1951 O O . ASP B 1 107 ? -0.335 -13.398 -29.438 1 96.81 107 ASP B O 1
ATOM 1955 N N . GLY B 1 108 ? -1.794 -14.305 -28.016 1 96.69 108 GLY B N 1
ATOM 1956 C CA . GLY B 1 108 ? -2.619 -13.109 -27.922 1 96.69 108 GLY B CA 1
ATOM 1957 C C . GLY B 1 108 ? -2.072 -12.086 -26.953 1 96.69 108 GLY B C 1
ATOM 1958 O O . GLY B 1 108 ? -2.68 -11.031 -26.734 1 96.69 108 GLY B O 1
ATOM 1959 N N . GLY B 1 109 ? -0.941 -12.383 -26.328 1 97.25 109 GLY B N 1
ATOM 1960 C CA . GLY B 1 109 ? -0.291 -11.43 -25.438 1 97.25 109 GLY B CA 1
ATOM 1961 C C . GLY B 1 109 ? -0.738 -11.555 -24 1 97.25 109 GLY B C 1
ATOM 1962 O O . GLY B 1 109 ? -0.396 -10.719 -23.156 1 97.25 109 GLY B O 1
ATOM 1963 N N . ASN B 1 110 ? -1.53 -12.609 -23.766 1 98.06 110 ASN B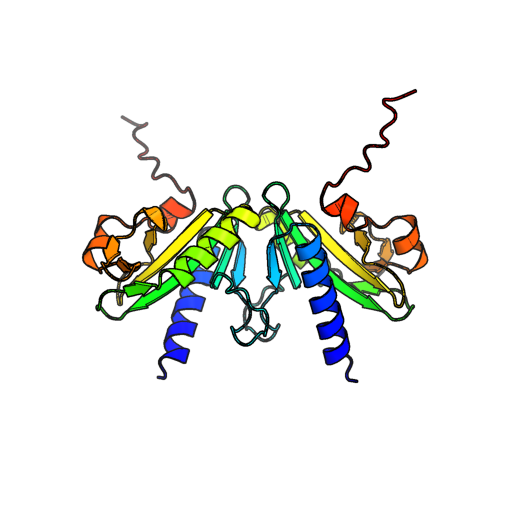 N 1
ATOM 1964 C CA . ASN B 1 110 ? -1.943 -12.883 -22.391 1 98.06 110 ASN B CA 1
ATOM 1965 C C . ASN B 1 110 ? -0.929 -13.766 -21.672 1 98.06 110 ASN B C 1
ATOM 1967 O O . ASN B 1 110 ? -0.04 -14.344 -22.297 1 98.06 110 ASN B O 1
ATOM 1971 N N . TYR B 1 111 ? -1.099 -13.812 -20.391 1 98.69 111 TYR B N 1
ATOM 1972 C CA . TYR B 1 111 ? -0.237 -14.648 -19.562 1 98.69 111 TYR B CA 1
ATOM 1973 C C . TYR B 1 111 ? -1.014 -15.82 -18.984 1 98.69 111 TYR B C 1
ATOM 1975 O O . TYR B 1 111 ? -2.219 -15.719 -18.75 1 98.69 111 TYR B O 1
ATOM 1983 N N . ARG B 1 112 ? -0.227 -16.875 -18.781 1 98.5 112 ARG B N 1
ATOM 1984 C CA . ARG B 1 112 ? -0.902 -18.078 -18.312 1 98.5 112 ARG B CA 1
ATOM 1985 C C . ARG B 1 112 ? -0.042 -18.844 -17.312 1 98.5 112 ARG B C 1
ATOM 1987 O O . ARG B 1 112 ? 1.172 -18.953 -17.484 1 98.5 112 ARG B O 1
ATOM 1994 N N . VAL B 1 113 ? -0.736 -19.375 -16.344 1 98.56 113 VAL B N 1
ATOM 1995 C CA . VAL B 1 113 ? -0.099 -20.266 -15.367 1 98.56 113 VAL B CA 1
ATOM 1996 C C . VAL B 1 113 ? -0.958 -21.5 -15.164 1 98.56 113 VAL B C 1
ATOM 1998 O O . VAL B 1 113 ? -2.117 -21.406 -14.758 1 98.56 113 VAL B O 1
ATOM 2001 N N . LYS B 1 114 ? -0.417 -22.609 -15.391 1 98.56 114 LYS B N 1
ATOM 2002 C CA . LYS B 1 114 ? -1.085 -23.875 -15.109 1 98.56 114 LYS B CA 1
ATOM 2003 C C . LYS B 1 114 ? -0.8 -24.344 -13.688 1 98.56 114 LYS B C 1
ATOM 2005 O O . LYS B 1 114 ? 0.204 -23.953 -13.086 1 98.56 114 LYS B O 1
ATOM 2010 N N . ARG B 1 115 ? -1.662 -25.219 -13.242 1 98.5 115 ARG B N 1
ATOM 2011 C CA . ARG B 1 115 ? -1.51 -25.75 -11.891 1 98.5 115 ARG B CA 1
ATOM 2012 C C . ARG B 1 115 ? -0.162 -26.438 -11.719 1 98.5 115 ARG B C 1
ATOM 2014 O O . ARG B 1 115 ? 0.552 -26.188 -10.75 1 98.5 115 ARG B O 1
ATOM 2021 N N . GLU B 1 116 ? 0.19 -27.25 -12.68 1 98.44 116 GLU B N 1
ATOM 2022 C CA . GLU B 1 116 ? 1.438 -28 -12.609 1 98.44 116 GLU B CA 1
ATOM 2023 C C . GLU B 1 116 ? 2.645 -27.062 -12.57 1 98.44 116 GLU B C 1
ATOM 2025 O O . GLU B 1 116 ? 3.627 -27.344 -11.875 1 98.44 116 GLU B O 1
ATOM 2030 N N . THR B 1 117 ? 2.594 -26.016 -13.32 1 98.38 117 THR B N 1
ATOM 2031 C CA . THR B 1 117 ? 3.664 -25.016 -13.336 1 98.38 117 THR B CA 1
ATOM 2032 C C . THR B 1 117 ? 3.781 -24.328 -11.977 1 98.38 117 THR B C 1
ATOM 2034 O O . THR B 1 117 ? 4.887 -24.109 -11.477 1 98.38 117 THR B O 1
ATOM 2037 N N . ALA B 1 118 ? 2.682 -23.984 -11.375 1 98.5 118 ALA B N 1
ATOM 2038 C CA . ALA B 1 118 ? 2.684 -23.359 -10.062 1 98.5 118 ALA B CA 1
ATOM 2039 C C . ALA B 1 118 ? 3.35 -24.25 -9.023 1 98.5 118 ALA B C 1
ATOM 2041 O O . ALA B 1 118 ? 4.199 -23.797 -8.25 1 98.5 118 ALA B O 1
ATOM 2042 N N . LEU B 1 119 ? 2.957 -25.516 -9.047 1 98 119 LEU B N 1
ATOM 2043 C CA . LEU B 1 119 ? 3.461 -26.484 -8.07 1 98 119 LEU B CA 1
ATOM 2044 C C . LEU B 1 119 ? 4.949 -26.734 -8.281 1 98 119 LEU B C 1
ATOM 2046 O O . LEU B 1 119 ? 5.695 -26.922 -7.312 1 98 119 LEU B O 1
ATOM 2050 N N . GLY B 1 120 ? 5.371 -26.703 -9.516 1 98.06 120 GLY B N 1
ATOM 2051 C CA . GLY B 1 120 ? 6.734 -27.078 -9.836 1 98.06 120 GLY B CA 1
ATOM 2052 C C . GLY B 1 120 ? 7.703 -25.922 -9.836 1 98.06 120 GLY B C 1
ATOM 2053 O O . GLY B 1 120 ? 8.891 -26.094 -9.562 1 98.06 120 GLY B O 1
ATOM 2054 N N . GLU B 1 121 ? 7.223 -24.719 -10.164 1 98.38 121 GLU B N 1
ATOM 2055 C CA . GLU B 1 121 ? 8.148 -23.625 -10.43 1 98.38 121 GLU B CA 1
ATOM 2056 C C . GLU B 1 121 ? 7.809 -22.391 -9.602 1 98.38 121 GLU B C 1
ATOM 2058 O O . GLU B 1 121 ? 8.609 -21.453 -9.508 1 98.38 121 GLU B O 1
ATOM 2063 N N . GLY B 1 122 ? 6.676 -22.359 -8.953 1 98.56 122 GLY B N 1
ATOM 2064 C CA . GLY B 1 122 ? 6.25 -21.188 -8.211 1 98.56 122 GLY B CA 1
ATOM 2065 C C . GLY B 1 122 ? 7.023 -20.984 -6.926 1 98.56 122 GLY B C 1
ATOM 2066 O O . GLY B 1 122 ? 7.375 -21.953 -6.246 1 98.56 122 GLY B O 1
ATOM 2067 N N . GLU B 1 123 ? 7.27 -19.75 -6.68 1 98.38 123 GLU B N 1
ATOM 2068 C CA . GLU B 1 123 ? 7.852 -19.406 -5.383 1 98.38 123 GLU B CA 1
ATOM 2069 C C . GLU B 1 123 ? 6.809 -19.484 -4.273 1 98.38 123 GLU B C 1
ATOM 2071 O O . GLU B 1 123 ? 5.715 -18.938 -4.402 1 98.38 123 GLU B O 1
ATOM 2076 N N . ASP B 1 124 ? 7.145 -20.156 -3.158 1 97.75 124 ASP B N 1
ATOM 2077 C CA . ASP B 1 124 ? 6.207 -20.219 -2.043 1 97.75 124 ASP B CA 1
ATOM 2078 C C . ASP B 1 124 ? 6.402 -19.031 -1.092 1 97.75 124 ASP B C 1
ATOM 2080 O O . ASP B 1 124 ? 7.324 -18.234 -1.271 1 97.75 124 ASP B O 1
ATOM 2084 N N . LEU B 1 125 ? 5.57 -18.906 -0.168 1 97.25 125 LEU B N 1
ATOM 2085 C CA . LEU B 1 125 ? 5.539 -17.75 0.714 1 97.25 125 LEU B CA 1
ATOM 2086 C C . LEU B 1 125 ? 6.793 -17.703 1.583 1 97.25 125 LEU B C 1
ATOM 2088 O O . LEU B 1 125 ? 7.367 -16.625 1.783 1 97.25 125 LEU B O 1
ATOM 2092 N N . PRO B 1 126 ? 7.273 -18.797 2.221 1 96.31 126 PRO B N 1
ATOM 2093 C CA . PRO B 1 126 ? 8.531 -18.719 2.975 1 96.31 126 PRO B CA 1
ATOM 2094 C C . PRO B 1 126 ? 9.688 -18.156 2.145 1 96.31 126 PRO B C 1
ATOM 2096 O O . PRO B 1 126 ? 10.469 -17.344 2.637 1 96.31 126 PRO B O 1
ATOM 2099 N N . SER B 1 127 ? 9.797 -18.625 0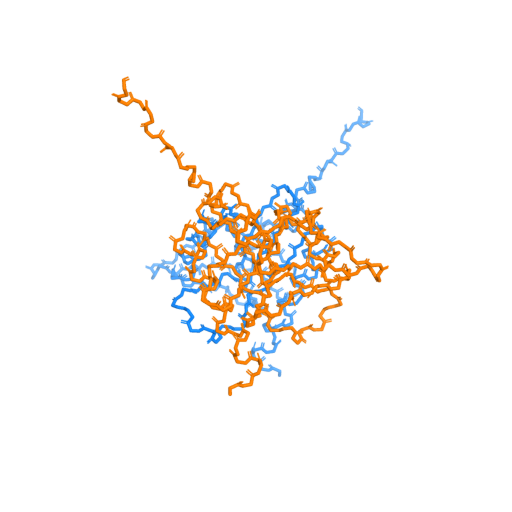.919 1 96.06 127 SER B N 1
ATOM 2100 C CA . SER B 1 127 ? 10.836 -18.109 0.033 1 96.06 127 SER B CA 1
ATOM 2101 C C . SER B 1 127 ? 10.625 -16.641 -0.261 1 96.06 127 SER B C 1
ATOM 2103 O O . SER B 1 127 ? 11.586 -15.859 -0.271 1 96.06 127 SER B O 1
ATOM 2105 N N . LEU B 1 128 ? 9.375 -16.312 -0.506 1 96.25 128 LEU B N 1
ATOM 2106 C CA . LEU B 1 128 ? 9.039 -14.922 -0.763 1 96.25 128 LEU B CA 1
ATOM 2107 C C . LEU B 1 128 ? 9.43 -14.039 0.416 1 96.25 128 LEU B C 1
ATOM 2109 O O . LEU B 1 128 ? 9.898 -12.914 0.226 1 96.25 128 LEU B O 1
ATOM 2113 N N . ALA B 1 129 ? 9.273 -14.555 1.599 1 96 129 ALA B N 1
ATOM 2114 C CA . ALA B 1 129 ? 9.523 -13.812 2.832 1 96 129 ALA B CA 1
ATOM 2115 C C . ALA B 1 129 ? 11.008 -13.82 3.184 1 96 129 ALA B C 1
ATOM 2117 O O . ALA B 1 129 ? 11.422 -13.211 4.172 1 96 129 ALA B O 1
ATOM 2118 N N . GLY B 1 130 ? 11.812 -14.5 2.336 1 91.06 130 GLY B N 1
ATOM 2119 C CA . GLY B 1 130 ? 13.234 -14.586 2.6 1 91.06 130 GLY B CA 1
ATOM 2120 C C . GLY B 1 130 ? 13.578 -15.562 3.707 1 91.06 130 GLY B C 1
ATOM 2121 O O . GLY B 1 130 ? 14.625 -15.43 4.355 1 91.06 130 GLY B O 1
ATOM 2122 N N . GLU B 1 131 ? 12.656 -16.391 4.086 1 82.81 131 GLU B N 1
ATOM 2123 C CA . GLU B 1 131 ? 12.891 -17.375 5.145 1 82.81 131 GLU B CA 1
ATOM 2124 C C . GLU B 1 131 ? 13.75 -18.531 4.648 1 82.81 131 GLU B C 1
ATOM 2126 O O . GLU B 1 131 ? 13.453 -19.141 3.617 1 82.81 131 GLU B O 1
ATOM 2131 N N . SER B 1 132 ? 14.992 -18.188 3.957 1 61.72 132 SER B N 1
ATOM 2132 C CA . SER B 1 132 ? 15.883 -19.219 3.424 1 61.72 132 SER B CA 1
ATOM 2133 C C . SER B 1 132 ? 15.805 -20.5 4.25 1 61.72 132 SER B C 1
ATOM 2135 O O . SER B 1 132 ? 15.602 -20.453 5.465 1 61.72 132 SER B O 1
ATOM 2137 N N . THR B 1 133 ? 15.453 -21.578 3.643 1 51.53 133 THR B N 1
ATOM 2138 C CA . THR B 1 133 ? 15.656 -22.906 4.195 1 51.53 133 THR B CA 1
ATOM 2139 C C . THR B 1 133 ? 17.109 -23.109 4.629 1 51.53 133 THR B C 1
ATOM 2141 O O . THR B 1 133 ? 18.016 -23.094 3.799 1 51.53 133 THR B O 1
ATOM 2144 N N . GLN B 1 134 ? 17.688 -22.281 5.488 1 44.44 134 GLN B N 1
ATOM 2145 C CA . GLN B 1 134 ? 18.953 -22.766 6.012 1 44.44 134 GLN B CA 1
ATOM 2146 C C . GLN B 1 134 ? 18.906 -24.281 6.27 1 44.44 134 GLN B C 1
ATOM 2148 O O . GLN B 1 134 ? 18.141 -24.734 7.109 1 44.44 134 GLN B O 1
ATOM 2153 N N . SER B 1 135 ? 19 -25.109 5.27 1 41.75 135 SER B N 1
ATOM 2154 C CA . SER B 1 135 ? 19.547 -26.422 5.594 1 41.75 135 SER B CA 1
ATOM 2155 C C . SER B 1 135 ? 20.688 -26.328 6.586 1 41.75 135 SER B C 1
ATOM 2157 O O . SER B 1 135 ? 21.641 -25.562 6.375 1 41.75 135 SER B O 1
ATOM 2159 N N . ARG B 1 136 ? 20.531 -26.328 7.887 1 38.34 136 ARG B N 1
ATOM 2160 C CA . ARG B 1 136 ? 21.484 -26.578 8.961 1 38.34 136 ARG B CA 1
ATOM 2161 C C . ARG B 1 136 ? 22.516 -27.625 8.539 1 38.34 136 ARG B C 1
ATOM 2163 O O . ARG B 1 136 ? 22.297 -28.812 8.734 1 38.34 136 ARG B O 1
ATOM 2170 N N . LEU B 1 137 ? 23 -27.531 7.355 1 39.25 137 LEU B N 1
ATOM 2171 C CA . LEU B 1 137 ? 24.094 -28.484 7.195 1 39.25 137 LEU B CA 1
ATOM 2172 C C . LEU B 1 137 ? 25.234 -28.156 8.156 1 39.25 137 LEU B C 1
ATOM 2174 O O . LEU B 1 137 ? 26.359 -28.656 7.984 1 39.25 137 LEU B O 1
ATOM 2178 N N . GLY B 1 138 ? 25.094 -27.219 9.094 1 33.66 138 GLY B N 1
ATOM 2179 C CA . GLY B 1 138 ? 26.281 -27.141 9.938 1 33.66 138 GLY B CA 1
ATOM 2180 C C . GLY B 1 138 ? 26.625 -28.469 10.594 1 33.66 138 GLY B C 1
ATOM 2181 O O . GLY B 1 138 ? 27.766 -28.656 11.055 1 33.66 138 GLY B O 1
ATOM 2182 N N . ASP B 1 139 ? 25.734 -29.172 11.297 1 32.19 139 ASP B N 1
ATOM 2183 C CA . ASP B 1 139 ? 26.297 -30.094 12.273 1 32.19 139 ASP B CA 1
ATOM 2184 C C . ASP B 1 139 ? 26.828 -31.359 11.602 1 32.19 139 ASP B C 1
ATOM 2186 O O . ASP B 1 139 ? 27.156 -32.344 12.273 1 32.19 139 ASP B O 1
ATOM 2190 N N . ARG B 1 140 ? 27.094 -31.375 10.203 1 22.11 140 ARG B N 1
ATOM 2191 C CA . ARG B 1 140 ? 27.969 -32.531 10.023 1 22.11 140 ARG B CA 1
ATOM 2192 C C . ARG B 1 140 ? 29.422 -32.188 10.352 1 22.11 140 ARG B C 1
ATOM 2194 O O . ARG B 1 140 ? 29.859 -31.047 10.133 1 22.11 140 ARG B O 1
#

Foldseek 3Di:
DDPVVVVVVVLVVVCVVLVVLQKDKDADPDVPDPDPADAAGMWIDRPPAIEREHEDEDQFDKDKAALSRLVSQCVVCVVVVHQYWYWYYYPPDAIFIDRPVVFDADPNRMTIDGPVCRVPPTHHSCVVSVVPPPPCPPPD/DDPVVVVVVVLVVVCVVLVVLQKDKDADPDPPDPDPADAAGMWIDRPPAIEREHEDEDQFDKDKAALSRLVSQCVVCVVVVHQYWYWYYYPPDAIFIDRPVVFDADPNRMTIDGPVCRVPPTDHSCVVSVVPPPPCPVPD

Nearest PDB structures (foldseek):
  2wcw-assembly2_C  TM=9.421E-01  e=5.407E-14  Archaeoglobus fulgidus
  2wcz-assembly1_A  TM=9.346E-01  e=7.015E-14  Archaeoglobus fulgidus
  2wcw-assembly1_B  TM=9.611E-01  e=2.939E-13  Archaeoglobus fulgidus
  2wcz-assembly1_B  TM=9.508E-01  e=1.532E-13  Archaeoglobus fulgidus
  1ipi-assembly1_A  TM=8.481E-01  e=1.223E-09  Pyrococcus furiosus

pLDDT: mean 88.74, std 18.3, range [22.11, 98.88]

Radius of gyration: 20.91 Å; Cα contacts (8 Å, |Δi|>4): 497; chains: 2; bounding box: 50×65×57 Å

Organism: NCBI:txid1604004

Solvent-accessible surface area (backbone atoms only — not comparable to full-atom values): 15257 Å² total; per-residue (Å²): 131,56,74,68,57,54,52,49,52,52,50,50,49,51,52,51,51,42,40,75,60,55,28,32,74,45,48,45,40,71,78,79,58,81,65,90,68,69,72,41,48,30,40,36,12,47,51,80,53,41,34,27,28,42,71,49,73,32,75,63,61,65,44,74,43,50,47,66,60,52,49,35,33,45,52,46,11,56,39,26,48,28,44,44,28,38,33,40,33,39,61,99,51,67,63,21,32,37,49,69,88,74,48,47,69,46,96,89,50,30,32,45,47,42,58,69,50,41,74,71,69,34,42,40,62,55,60,73,60,62,51,66,80,70,72,77,67,66,88,112,132,56,73,67,56,54,52,49,51,52,50,51,50,49,52,52,51,42,41,75,60,54,27,30,72,46,48,44,41,72,78,78,60,80,64,91,67,68,70,42,48,29,40,34,13,48,53,83,54,39,35,27,27,43,71,49,73,34,76,64,62,66,45,73,42,49,45,67,58,52,49,34,34,44,52,46,11,54,38,26,50,28,44,44,29,38,34,38,33,40,62,98,52,67,61,22,33,37,49,68,87,74,48,48,68,47,94,88,49,29,34,44,47,41,59,68,52,41,76,72,68,35,43,39,60,55,59,72,61,62,50,66,79,70,73,76,66,66,86,113

InterPro domains:
  IPR002732 Holliday junction resolvase Hjc [PF01870] (10-101)
  IPR011335 Restriction endonuclease type II-like [SSF52980] (9-134)
  IPR011856 tRNA endonuclease-like domain superfamily [G3DSA:3.40.1350.10] (2-140)
  IPR014428 Crossover junction endodeoxyribonuclease Hjc, archaeal [MF_01490] (3-137)
  IPR014428 Crossover junction endodeoxyribonuclease Hjc, archaeal [NF040854] (4-136)
  IPR014428 Crossover junction endodeoxyribonuclease Hjc, archaeal [PIRSF004985] (1-137)
  IPR014428 Crossover junction endodeoxyribonuclease Hjc, archaeal [PTHR39651] (1-137)
  IPR014428 Crossover junction endodeoxyribonuclease Hjc, archaeal [cd00523] (3-131)

Secondary structure (DSSP, 8-state):
--HHHHHHHHHHHHHHHHHHTT-EEEEPPPTTS--SSPPPSEEEE-SS-EEEEEEEEESSSPEEE-HHHHHHHHHHHHHHT-EEEEEEEETTS-EEEE-GGGSEE-TTS-EEE-HHHHHHHPBPHHHHTT-------TT-/--HHHHHHHHHHHHHHHHHHTT-EEEEPPPTTS--SS---SEEEE-SS-EEEEEEEEESSSPEEE-HHHHHHHHHHHHHHT-EEEEEEEETTS-EEEE-GGGSEE-TTS-EEE-HHHHHHHPBPHHHHTT-------TT-

Sequence (280 aa):
MSSNRKGDRRERELVNELDDHGFAVMRAPASGSATERELPDVLAGNGEEFYAIEAKSSAGDPIYLTGEEVEALVYFARNFGARPRVGVRFDRERWYFFHPGDLHVTDGGNYRVKRETALGEGEDLPSLAGESTQSRLGDRMSSNRKGDRRERELVNELDDHGFAVMRAPASGSATERELPDVLAGNGEEFYAIEAKSSAGDPIYLTGEEVEALVYFARNFGARPRVGVRFDRERWYFFHPGDLHVTDGGNYRVKRETALGEGEDLPSLAGESTQSRLGDR